Protein 6L27 (pdb70)

Nearest PDB structures (foldseek):
  6l26-assembly1_A  TM=1.002E+00  e=1.159E-47  Aequorea victoria
  5aqb-assembly1_B  TM=9.980E-01  e=7.383E-47  Aequorea victoria
  2hqz-assembly1_A  TM=9.999E-01  e=1.344E-46  Aequorea victoria
  3cd1-assembly1_A  TM=1.001E+00  e=2.447E-46  Aequorea victoria
  5mad-assembly3_F  TM=9.992E-01  e=2.729E-46  Aequorea victoria

Structure (mmCIF, N/CA/C/O backbone):
data_6L27
#
_entry.id   6L27
#
_cell.length_a   50.875
_cell.length_b   62.561
_cell.length_c   68.760
_cell.angle_alpha   90.000
_cell.angle_beta   90.000
_cell.angle_gamma   90.000
#
_symmetry.space_group_name_H-M   'P 21 21 21'
#
loop_
_entity.id
_entity.type
_entity.pdbx_description
1 polymer 'Green fluorescent protein'
2 water water
#
loop_
_atom_site.group_PDB
_atom_site.id
_atom_site.type_symbol
_atom_site.label_atom_id
_atom_site.label_alt_id
_atom_site.label_comp_id
_atom_site.label_asym_id
_atom_site.label_entity_id
_atom_site.label_seq_id
_atom_site.pdbx_PDB_ins_code
_atom_site.Cartn_x
_atom_site.Cartn_y
_atom_site.Cartn_z
_atom_site.occupancy
_atom_site.B_iso_or_equiv
_atom_site.auth_seq_id
_atom_site.auth_comp_id
_atom_site.auth_asym_id
_atom_site.auth_atom_id
_atom_site.pdbx_PDB_model_num
ATOM 1 N N A MET A 1 1 ? 22.476 12.008 16.685 0.49 14.53 3 MET A N 1
ATOM 2 C CA A MET A 1 1 ? 23.776 11.462 16.332 0.49 14.30 3 MET A CA 1
ATOM 3 C C A MET A 1 1 ? 23.681 10.826 14.951 0.49 14.00 3 MET A C 1
ATOM 4 O O A MET A 1 1 ? 23.912 9.629 14.784 0.49 14.21 3 MET A O 1
ATOM 17 N N . GLY A 1 2 ? 23.358 11.657 13.962 1.00 13.36 4 GLY A N 1
ATOM 18 C CA . GLY A 1 2 ? 23.080 11.189 12.628 1.00 12.29 4 GLY A CA 1
ATOM 19 C C . GLY A 1 2 ? 24.199 11.161 11.612 1.00 10.98 4 GLY A C 1
ATOM 20 O O . GLY A 1 2 ? 23.894 11.131 10.435 1.00 11.05 4 GLY A O 1
ATOM 24 N N . GLU A 1 3 ? 25.466 11.144 12.006 1.00 10.59 5 GLU A N 1
ATOM 25 C CA . GLU A 1 3 ? 26.507 11.176 10.969 1.00 11.39 5 GLU A CA 1
ATOM 26 C C . GLU A 1 3 ? 26.436 9.984 9.995 1.00 10.15 5 GLU A C 1
ATOM 27 O O . GLU A 1 3 ? 26.810 10.120 8.820 1.00 9.91 5 GLU A O 1
ATOM 39 N N . GLU A 1 4 ? 25.944 8.838 10.454 1.00 10.03 6 GLU A N 1
ATOM 40 C CA . GLU A 1 4 ? 25.797 7.679 9.584 1.00 10.68 6 GLU A CA 1
ATOM 41 C C . GLU A 1 4 ? 24.848 7.919 8.398 1.00 9.21 6 GLU A C 1
ATOM 42 O O . GLU A 1 4 ? 24.931 7.230 7.381 1.00 9.95 6 GLU A O 1
ATOM 54 N N . LEU A 1 5 ? 23.963 8.908 8.524 1.00 7.95 7 LEU A N 1
ATOM 55 C CA . LEU A 1 5 ? 23.023 9.256 7.459 1.00 7.68 7 LEU A CA 1
ATOM 56 C C . LEU A 1 5 ? 23.692 9.928 6.259 1.00 7.20 7 LEU A C 1
ATOM 57 O O . LEU A 1 5 ? 23.048 10.144 5.231 1.00 7.95 7 LEU A O 1
ATOM 73 N N . PHE A 1 6 ? 24.979 10.254 6.400 1.00 6.64 8 PHE A N 1
ATOM 74 C CA . PHE A 1 6 ? 25.694 11.044 5.399 1.00 6.40 8 PHE A CA 1
ATOM 75 C C . PHE A 1 6 ? 26.830 10.295 4.707 1.00 6.98 8 PHE A C 1
ATOM 76 O O . PHE A 1 6 ? 27.585 10.906 3.959 1.00 7.29 8 PHE A O 1
ATOM 93 N N . THR A 1 7 ? 26.951 8.987 4.931 1.00 7.30 9 THR A N 1
ATOM 94 C CA . THR A 1 7 ? 28.070 8.236 4.377 1.00 8.15 9 THR A CA 1
ATOM 95 C C . THR A 1 7 ? 27.993 8.048 2.865 1.00 7.65 9 THR A C 1
ATOM 96 O O . THR A 1 7 ? 29.021 7.755 2.244 1.00 8.33 9 THR A O 1
ATOM 107 N N . GLY A 1 8 ? 26.807 8.209 2.284 1.00 7.40 10 GLY A N 1
ATOM 108 C CA . GLY A 1 8 ? 26.629 8.112 0.849 1.00 7.45 10 GLY A CA 1
ATOM 109 C C . GLY A 1 8 ? 26.259 9.449 0.224 1.00 6.59 10 GLY A C 1
ATOM 110 O O . GLY A 1 8 ? 26.373 10.503 0.848 1.00 7.10 10 GLY A O 1
ATOM 114 N N . VAL A 1 9 ? 25.817 9.377 -1.027 1.00 6.50 11 VAL A N 1
ATOM 115 C CA . VAL A 1 9 ? 25.337 10.540 -1.751 1.00 6.19 11 VAL A CA 1
ATOM 116 C C . VAL A 1 9 ? 23.888 10.778 -1.335 1.00 6.04 11 VAL A C 1
ATOM 117 O O . VAL A 1 9 ? 23.057 9.866 -1.402 1.00 7.06 11 VAL A O 1
ATOM 130 N N . VAL A 1 10 ? 23.589 11.994 -0.900 1.00 5.30 12 VAL A N 1
ATOM 131 C CA . VAL A 1 10 ? 22.291 12.331 -0.332 1.00 4.99 12 VAL A CA 1
ATOM 132 C C . VAL A 1 10 ? 21.623 13.384 -1.221 1.00 4.82 12 VAL A C 1
ATOM 133 O O . VAL A 1 10 ? 22.218 14.440 -1.471 1.00 5.05 12 VAL A O 1
ATOM 146 N N . PRO A 1 11 ? 20.384 13.142 -1.668 1.00 4.90 13 PRO A N 1
ATOM 147 C CA . PRO A 1 11 ? 19.671 14.183 -2.412 1.00 4.95 13 PRO A CA 1
ATOM 148 C C . PRO A 1 11 ? 19.363 15.371 -1.505 1.00 4.63 13 PRO A C 1
ATOM 149 O O . PRO A 1 11 ? 19.030 15.189 -0.331 1.00 5.26 13 PRO A O 1
ATOM 160 N N . ILE A 1 12 ? 19.441 16.565 -2.082 1.00 4.45 14 ILE A N 1
ATOM 161 C CA . ILE A 1 12 ? 19.186 17.806 -1.368 1.00 4.32 14 ILE A CA 1
ATOM 162 C C . ILE A 1 12 ? 18.067 18.572 -2.068 1.00 4.17 14 ILE A C 1
ATOM 163 O O . ILE A 1 12 ? 18.044 18.660 -3.303 1.00 4.63 14 ILE A O 1
ATOM 179 N N . LEU A 1 13 ? 17.183 19.150 -1.259 1.00 4.12 15 LEU A N 1
ATOM 180 C CA . LEU A 1 13 ? 16.126 20.029 -1.743 1.00 4.03 15 LEU A CA 1
ATOM 181 C C . LEU A 1 13 ? 16.162 21.305 -0.911 1.00 3.91 15 LEU A C 1
ATOM 182 O O . LEU A 1 13 ? 16.213 21.234 0.320 1.00 4.71 15 LEU A O 1
ATOM 198 N N . VAL A 1 14 ? 16.119 22.453 -1.583 1.00 3.96 16 VAL A N 1
ATOM 199 C CA . VAL A 1 14 ? 16.135 23.753 -0.930 1.00 3.98 16 VAL A CA 1
ATOM 200 C C . VAL A 1 14 ? 14.891 24.526 -1.362 1.00 3.97 16 VAL A C 1
ATOM 201 O O . VAL A 1 14 ? 14.529 24.522 -2.544 1.00 4.36 16 VAL A O 1
ATOM 214 N N . GLU A 1 15 ? 14.258 25.211 -0.409 1.00 4.12 17 GLU A N 1
ATOM 215 C CA . GLU A 1 15 ? 13.117 26.070 -0.729 1.00 4.35 17 GLU A CA 1
ATOM 216 C C . GLU A 1 15 ? 13.257 27.348 0.090 1.00 4.86 17 GLU A C 1
ATOM 217 O O . GLU A 1 15 ? 13.374 27.273 1.308 1.00 6.94 17 GLU A O 1
ATOM 229 N N . LEU A 1 16 ? 13.225 28.489 -0.588 1.00 4.48 18 LEU A N 1
ATOM 230 C CA . LEU A 1 16 ? 13.376 29.785 0.046 1.00 4.62 18 LEU A CA 1
ATOM 231 C C . LEU A 1 16 ? 12.243 30.713 -0.391 1.00 4.56 18 LEU A C 1
ATOM 232 O O . LEU A 1 16 ? 11.954 30.818 -1.591 1.00 5.04 18 LEU A O 1
ATOM 261 N N . ASP A 1 17 ? 11.652 31.397 0.592 1.00 4.65 19 ASP A N 1
ATOM 262 C CA . ASP A 1 17 ? 10.797 32.554 0.329 1.00 5.19 19 ASP A CA 1
ATOM 263 C C . ASP A 1 17 ? 11.520 33.777 0.879 1.00 4.97 19 ASP A C 1
ATOM 264 O O . ASP A 1 17 ? 12.002 33.756 2.013 1.00 5.78 19 ASP A O 1
ATOM 273 N N . GLY A 1 18 ? 11.573 34.825 0.064 1.00 5.07 20 GLY A N 1
ATOM 274 C CA . GLY A 1 18 ? 12.308 36.019 0.409 1.00 5.09 20 GLY A CA 1
ATOM 275 C C . GLY A 1 18 ? 11.516 37.295 0.182 1.00 4.81 20 GLY A C 1
ATOM 276 O O . GLY A 1 18 ? 10.619 37.373 -0.662 1.00 5.17 20 GLY A O 1
ATOM 280 N N . ASP A 1 19 ? 11.922 38.323 0.922 1.00 4.80 21 ASP A N 1
ATOM 281 C CA . ASP A 1 19 ? 11.371 39.668 0.764 1.00 4.75 21 ASP A CA 1
ATOM 282 C C . ASP A 1 19 ? 12.505 40.609 1.121 1.00 4.70 21 ASP A C 1
ATOM 283 O O . ASP A 1 19 ? 12.938 40.602 2.280 1.00 5.20 21 ASP A O 1
ATOM 292 N N . VAL A 1 20 ? 13.031 41.340 0.135 1.00 4.67 22 VAL A N 1
ATOM 293 C CA . VAL A 1 20 ? 14.100 42.309 0.372 1.00 4.66 22 VAL A CA 1
ATOM 294 C C . VAL A 1 20 ? 13.553 43.684 -0.012 1.00 4.82 22 VAL A C 1
ATOM 295 O O . VAL A 1 20 ? 13.223 43.923 -1.178 1.00 5.13 22 VAL A O 1
ATOM 308 N N . ASN A 1 21 ? 13.406 44.556 0.981 1.00 5.19 23 ASN A N 1
ATOM 309 C CA . ASN A 1 21 ? 12.853 45.892 0.764 1.00 5.43 23 ASN A CA 1
ATOM 310 C C . ASN A 1 21 ? 11.499 45.828 0.021 1.00 5.49 23 ASN A C 1
ATOM 311 O O . ASN A 1 21 ? 11.190 46.694 -0.794 1.00 6.25 23 ASN A O 1
ATOM 322 N N . GLY A 1 22 ? 10.688 44.819 0.345 1.00 5.30 24 GLY A N 1
ATOM 323 C CA . GLY A 1 22 ? 9.375 44.668 -0.252 1.00 5.48 24 GLY A CA 1
ATOM 324 C C . GLY A 1 22 ? 9.354 43.929 -1.583 1.00 5.44 24 GLY A C 1
ATOM 325 O O . GLY A 1 22 ? 8.281 43.641 -2.105 1.00 6.37 24 GLY A O 1
ATOM 329 N N . HIS A 1 23 ? 10.532 43.607 -2.127 1.00 5.32 25 HIS A N 1
ATOM 330 C CA . HIS A 1 23 ? 10.622 42.827 -3.348 1.00 5.71 25 HIS A CA 1
ATOM 331 C C . HIS A 1 23 ? 10.570 41.347 -2.979 1.00 5.73 25 HIS A C 1
ATOM 332 O O . HIS A 1 23 ? 11.515 40.837 -2.346 1.00 6.06 25 HIS A O 1
ATOM 346 N N . LYS A 1 24 ? 9.480 40.682 -3.345 1.00 5.87 26 LYS A N 1
ATOM 347 C CA . LYS A 1 24 ? 9.255 39.299 -2.960 1.00 6.30 26 LYS A CA 1
ATOM 348 C C . LYS A 1 24 ? 9.731 38.349 -4.049 1.00 5.91 26 LYS A C 1
ATOM 349 O O . LYS A 1 24 ? 9.603 38.619 -5.240 1.00 6.75 26 LYS A O 1
ATOM 368 N N . PHE A 1 25 ? 10.289 37.223 -3.620 1.00 5.26 27 PHE A N 1
ATOM 369 C CA . PHE A 1 25 ? 10.840 36.252 -4.538 1.00 5.10 27 PHE A CA 1
ATOM 370 C C . PHE A 1 25 ? 10.896 34.901 -3.853 1.00 4.78 27 PHE A C 1
ATOM 371 O O . PHE A 1 25 ? 10.810 34.814 -2.624 1.00 5.52 27 PHE A O 1
ATOM 388 N N . SER A 1 26 ? 11.059 33.852 -4.655 1.00 4.93 28 SER A N 1
ATOM 389 C CA . SER A 1 26 ? 11.258 32.518 -4.126 1.00 4.89 28 SER A CA 1
ATOM 390 C C . SER A 1 26 ? 12.329 31.821 -4.946 1.00 4.63 28 SER A C 1
ATOM 391 O O . SER A 1 26 ? 12.539 32.130 -6.122 1.00 5.24 28 SER A O 1
ATOM 403 N N . VAL A 1 27 ? 13.001 30.877 -4.290 1.00 4.58 29 VAL A N 1
ATOM 404 C CA . VAL A 1 27 ? 14.043 30.089 -4.931 1.00 4.56 29 VAL A CA 1
ATOM 405 C C . VAL A 1 27 ? 13.820 28.634 -4.564 1.00 4.65 29 VAL A C 1
ATOM 406 O O . VAL A 1 27 ? 13.573 28.304 -3.401 1.00 6.01 29 VAL A O 1
ATOM 419 N N . SER A 1 28 ? 13.892 27.757 -5.560 1.00 4.40 30 SER A N 1
ATOM 420 C CA . SER A 1 28 ? 13.960 26.324 -5.320 1.00 4.46 30 SER A CA 1
ATOM 421 C C . SER A 1 28 ? 15.370 25.859 -5.671 1.00 4.53 30 SER A C 1
ATOM 422 O O . SER A 1 28 ? 16.065 26.482 -6.476 1.00 5.57 30 SER A O 1
ATOM 430 N N . GLY A 1 29 ? 15.820 24.790 -5.022 1.00 4.44 31 GLY A N 1
ATOM 431 C CA . GLY A 1 29 ? 17.103 24.227 -5.385 1.00 4.38 31 GLY A CA 1
ATOM 432 C C . GLY A 1 29 ? 17.104 22.721 -5.233 1.00 4.06 31 GLY A C 1
ATOM 433 O O . GLY A 1 29 ? 16.404 22.161 -4.387 1.00 4.37 31 GLY A O 1
ATOM 437 N N . GLU A 1 30 ? 17.935 22.074 -6.047 1.00 4.14 32 GLU A N 1
ATOM 438 C CA . GLU A 1 30 ? 18.102 20.636 -5.987 1.00 4.20 32 GLU A CA 1
ATOM 439 C C . GLU A 1 30 ? 19.546 20.281 -6.249 1.00 4.39 32 GLU A C 1
ATOM 440 O O . GLU A 1 30 ? 20.245 20.947 -7.033 1.00 5.02 32 GLU A O 1
ATOM 452 N N . GLY A 1 31 ? 19.977 19.170 -5.670 1.00 4.65 33 GLY A N 1
ATOM 453 C CA . GLY A 1 31 ? 21.257 18.602 -6.038 1.00 5.06 33 GLY A CA 1
ATOM 454 C C . GLY A 1 31 ? 21.592 17.481 -5.091 1.00 4.77 33 GLY A C 1
ATOM 455 O O . GLY A 1 31 ? 20.698 16.732 -4.666 1.00 4.97 33 GLY A O 1
ATOM 459 N N A GLU A 1 32 ? 22.859 17.336 -4.751 0.56 4.75 34 GLU A N 1
ATOM 460 N N B GLU A 1 32 ? 22.896 17.319 -4.836 0.44 5.03 34 GLU A N 1
ATOM 461 C CA A GLU A 1 32 ? 23.217 16.242 -3.885 0.56 5.02 34 GLU A CA 1
ATOM 462 C CA B GLU A 1 32 ? 23.454 16.153 -4.135 0.44 5.51 34 GLU A CA 1
ATOM 463 C C A GLU A 1 32 ? 24.509 16.565 -3.179 0.56 4.66 34 GLU A C 1
ATOM 464 C C B GLU A 1 32 ? 24.541 16.609 -3.170 0.44 4.98 34 GLU A C 1
ATOM 465 O O A GLU A 1 32 ? 25.371 17.324 -3.663 0.56 4.86 34 GLU A O 1
ATOM 466 O O B GLU A 1 32 ? 25.300 17.549 -3.468 0.44 5.25 34 GLU A O 1
ATOM 489 N N . GLY A 1 33 ? 24.624 15.934 -2.022 1.00 4.64 35 GLY A N 1
ATOM 490 C CA . GLY A 1 33 ? 25.739 16.135 -1.127 1.00 5.00 35 GLY A CA 1
ATOM 491 C C . GLY A 1 33 ? 26.444 14.817 -0.844 1.00 5.03 35 GLY A C 1
ATOM 492 O O . GLY A 1 33 ? 25.810 13.772 -0.683 1.00 5.87 35 GLY A O 1
ATOM 496 N N . ASP A 1 34 ? 27.768 14.882 -0.774 1.00 5.02 36 ASP A N 1
ATOM 497 C CA . ASP A 1 34 ? 28.590 13.704 -0.517 1.00 5.30 36 ASP A CA 1
ATOM 498 C C . ASP A 1 34 ? 29.590 14.138 0.566 1.00 4.91 36 ASP A C 1
ATOM 499 O O . ASP A 1 34 ? 30.720 14.547 0.275 1.00 5.05 36 ASP A O 1
ATOM 508 N N . ALA A 1 35 ? 29.119 14.100 1.810 1.00 4.85 37 ALA A N 1
ATOM 509 C CA . ALA A 1 35 ? 29.862 14.664 2.937 1.00 4.87 37 ALA A CA 1
ATOM 510 C C . ALA A 1 35 ? 31.211 13.991 3.156 1.00 4.69 37 ALA A C 1
ATOM 511 O O . ALA A 1 35 ? 32.133 14.629 3.664 1.00 5.27 37 ALA A O 1
ATOM 518 N N . THR A 1 36 ? 31.324 12.714 2.776 1.00 4.67 38 THR A N 1
ATOM 519 C CA . THR A 1 36 ? 32.599 12.023 2.893 1.00 4.98 38 THR A CA 1
ATOM 520 C C . THR A 1 36 ? 33.707 12.836 2.205 1.00 4.81 38 THR A C 1
ATOM 521 O O . THR A 1 36 ? 34.858 12.828 2.654 1.00 5.35 38 THR A O 1
ATOM 532 N N . TYR A 1 37 ? 33.351 13.502 1.104 1.00 4.87 39 TYR A N 1
ATOM 533 C CA . TYR A 1 37 ? 34.273 14.277 0.286 1.00 5.21 39 TYR A CA 1
ATOM 534 C C . TYR A 1 37 ? 34.053 15.790 0.424 1.00 5.41 39 TYR A C 1
ATOM 535 O O . TYR A 1 37 ? 34.616 16.570 -0.340 1.00 6.75 39 TYR A O 1
ATOM 553 N N . GLY A 1 38 ? 33.199 16.186 1.373 1.00 4.99 40 GLY A N 1
ATOM 554 C CA . GLY A 1 38 ? 32.902 17.595 1.596 1.00 5.20 40 GLY A CA 1
ATOM 555 C C . GLY A 1 38 ? 32.219 18.278 0.421 1.00 5.00 40 GLY A C 1
ATOM 556 O O . GLY A 1 38 ? 32.309 19.505 0.309 1.00 5.32 40 GLY A O 1
ATOM 560 N N . LYS A 1 39 ? 31.514 17.517 -0.414 1.00 5.08 41 LYS A N 1
ATOM 561 C CA . LYS A 1 39 ? 31.127 17.996 -1.731 1.00 4.95 41 LYS A CA 1
ATOM 562 C C . LYS A 1 39 ? 29.628 18.253 -1.844 1.00 4.91 41 LYS A C 1
ATOM 563 O O . LYS A 1 39 ? 28.801 17.441 -1.424 1.00 6.02 41 LYS A O 1
ATOM 582 N N A LEU A 1 40 ? 29.330 19.420 -2.434 0.63 4.09 42 LEU A N 1
ATOM 583 N N B LEU A 1 40 ? 29.250 19.365 -2.438 0.37 5.18 42 LEU A N 1
ATOM 584 C CA A LEU A 1 40 ? 27.970 19.863 -2.770 0.63 3.84 42 LEU A CA 1
ATOM 585 C CA B LEU A 1 40 ? 27.860 19.471 -2.823 0.37 5.61 42 LEU A CA 1
ATOM 586 C C A LEU A 1 40 ? 27.889 20.250 -4.238 0.63 4.05 42 LEU A C 1
ATOM 587 C C B LEU A 1 40 ? 27.753 20.154 -4.169 0.37 5.46 42 LEU A C 1
ATOM 588 O O A LEU A 1 40 ? 28.730 21.003 -4.747 0.63 4.55 42 LEU A O 1
ATOM 589 O O B LEU A 1 40 ? 28.573 21.005 -4.544 0.37 5.62 42 LEU A O 1
ATOM 620 N N A THR A 1 41 ? 26.810 19.800 -4.883 0.63 4.42 43 THR A N 1
ATOM 621 N N B THR A 1 41 ? 26.735 19.722 -4.903 0.37 5.25 43 THR A N 1
ATOM 622 C CA A THR A 1 41 ? 26.452 20.197 -6.242 0.63 5.47 43 THR A CA 1
ATOM 623 C CA B THR A 1 41 ? 26.382 20.291 -6.183 0.37 5.46 43 THR A CA 1
ATOM 624 C C A THR A 1 41 ? 24.978 20.588 -6.213 0.63 5.23 43 THR A C 1
ATOM 625 C C B THR A 1 41 ? 24.917 20.704 -6.023 0.37 5.11 43 THR A C 1
ATOM 626 O O A THR A 1 41 ? 24.133 19.754 -5.896 0.63 5.21 43 THR A O 1
ATOM 627 O O B THR A 1 41 ? 24.102 19.900 -5.567 0.37 5.08 43 THR A O 1
ATOM 648 N N A LEU A 1 42 ? 24.682 21.853 -6.529 0.63 5.09 44 LEU A N 1
ATOM 649 N N B LEU A 1 42 ? 24.607 21.971 -6.317 0.37 4.81 44 LEU A N 1
ATOM 650 C CA A LEU A 1 42 ? 23.346 22.401 -6.339 0.63 5.06 44 LEU A CA 1
ATOM 651 C CA B LEU A 1 42 ? 23.240 22.480 -6.223 0.37 4.65 44 LEU A CA 1
ATOM 652 C C A LEU A 1 42 ? 22.990 23.292 -7.520 0.63 4.78 44 LEU A C 1
ATOM 653 C C B LEU A 1 42 ? 22.924 23.423 -7.365 0.37 4.49 44 LEU A C 1
ATOM 654 O O A LEU A 1 42 ? 23.852 23.958 -8.089 0.63 5.26 44 LEU A O 1
ATOM 655 O O B LEU A 1 42 ? 23.726 24.300 -7.695 0.37 4.39 44 LEU A O 1
ATOM 686 N N . LYS A 1 43 ? 21.710 23.292 -7.894 1.00 4.32 45 LYS A N 1
ATOM 687 C CA . LYS A 1 43 ? 21.193 24.211 -8.898 1.00 4.29 45 LYS A CA 1
ATOM 688 C C . LYS A 1 43 ? 19.946 24.872 -8.319 1.00 4.23 45 LYS A C 1
ATOM 689 O O . LYS A 1 43 ? 19.017 24.183 -7.878 1.00 4.70 45 LYS A O 1
ATOM 708 N N . PHE A 1 44 ? 19.947 26.204 -8.339 1.00 4.38 46 PHE A N 1
ATOM 709 C CA . PHE A 1 44 ? 18.883 27.019 -7.795 1.00 4.59 46 PHE A CA 1
ATOM 710 C C . PHE A 1 44 ? 18.156 27.752 -8.910 1.00 4.84 46 PHE A C 1
ATOM 711 O O . PHE A 1 44 ? 18.789 28.196 -9.872 1.00 5.30 46 PHE A O 1
ATOM 728 N N . ILE A 1 45 ? 16.839 27.909 -8.746 1.00 4.92 47 ILE A N 1
ATOM 729 C CA . ILE A 1 45 ? 15.981 28.538 -9.736 1.00 5.13 47 ILE A CA 1
ATOM 730 C C . ILE A 1 45 ? 15.129 29.591 -9.032 1.00 4.77 47 ILE A C 1
ATOM 731 O O . ILE A 1 45 ? 14.553 29.321 -7.979 1.00 5.26 47 ILE A O 1
ATOM 759 N N . SER A 1 46 ? 15.035 30.791 -9.612 1.00 5.02 48 SER A N 1
ATOM 760 C CA . SER A 1 46 ? 14.130 31.828 -9.113 1.00 5.45 48 SER A CA 1
ATOM 761 C C . SER A 1 46 ? 12.737 31.592 -9.696 1.00 6.08 48 SER A C 1
ATOM 762 O O . SER A 1 46 ? 12.598 31.490 -10.910 1.00 7.31 48 SER A O 1
ATOM 770 N N . THR A 1 47 ? 11.720 31.501 -8.843 1.00 6.51 49 THR A N 1
ATOM 771 C CA . THR A 1 47 ? 10.437 30.950 -9.259 1.00 7.40 49 THR A CA 1
ATOM 772 C C . THR A 1 47 ? 9.220 31.902 -9.226 1.00 8.07 49 THR A C 1
ATOM 773 O O . THR A 1 47 ? 8.180 31.538 -9.765 1.00 8.92 49 THR A O 1
ATOM 784 N N . THR A 1 48 ? 9.315 33.081 -8.605 1.00 8.19 50 THR A N 1
ATOM 785 C CA . THR A 1 48 ? 8.175 34.004 -8.538 1.00 8.58 50 THR A CA 1
ATOM 786 C C . THR A 1 48 ? 8.548 35.389 -9.075 1.00 9.33 50 THR A C 1
ATOM 787 O O . THR A 1 48 ? 8.667 35.547 -10.284 1.00 11.32 50 THR A O 1
ATOM 798 N N . GLY A 1 49 ? 8.689 36.385 -8.211 1.00 9.20 51 GLY A N 1
ATOM 799 C CA . GLY A 1 49 ? 9.039 37.724 -8.649 1.00 9.26 51 GLY A CA 1
ATOM 800 C C . GLY A 1 49 ? 10.466 37.809 -9.156 1.00 8.77 51 GLY A C 1
ATOM 801 O O . GLY A 1 49 ? 11.303 36.978 -8.838 1.00 9.09 51 GLY A O 1
ATOM 805 N N . LYS A 1 50 ? 10.743 38.867 -9.906 1.00 8.45 52 LYS A N 1
ATOM 806 C CA . LYS A 1 50 ? 12.081 39.129 -10.396 1.00 8.72 52 LYS A CA 1
ATOM 807 C C . LYS A 1 50 ? 13.055 39.171 -9.230 1.00 7.41 52 LYS A C 1
ATOM 808 O O . LYS A 1 50 ? 12.869 39.918 -8.280 1.00 7.24 52 LYS A O 1
ATOM 827 N N . LEU A 1 51 ? 14.123 38.393 -9.316 1.00 7.11 53 LEU A N 1
ATOM 828 C CA . LEU A 1 51 ? 15.060 38.294 -8.210 1.00 6.79 53 LEU A CA 1
ATOM 829 C C . LEU A 1 51 ? 15.652 39.685 -7.923 1.00 6.41 53 LEU A C 1
ATOM 830 O O . LEU A 1 51 ? 16.268 40.287 -8.811 1.00 7.03 53 LEU A O 1
ATOM 846 N N . PRO A 1 52 ? 15.499 40.201 -6.703 1.00 6.45 54 PRO A N 1
ATOM 847 C CA . PRO A 1 52 ? 15.853 41.610 -6.486 1.00 6.61 54 PRO A CA 1
ATOM 848 C C . PRO A 1 52 ? 17.270 41.812 -5.999 1.00 6.64 54 PRO A C 1
ATOM 849 O O . PRO A 1 52 ? 17.671 42.960 -5.812 1.00 7.43 54 PRO A O 1
ATOM 860 N N . VAL A 1 53 ? 17.986 40.710 -5.780 1.00 6.30 55 VAL A N 1
ATOM 861 C CA . VAL A 1 53 ? 19.324 40.769 -5.236 1.00 6.07 55 VAL A CA 1
ATOM 862 C C . VAL A 1 53 ? 20.223 39.863 -6.073 1.00 5.85 55 VAL A C 1
ATOM 863 O O . VAL A 1 53 ? 19.755 38.945 -6.727 1.00 6.80 55 VAL A O 1
ATOM 876 N N . PRO A 1 54 ? 21.538 40.092 -6.024 1.00 5.57 56 PRO A N 1
ATOM 877 C CA . PRO A 1 54 ? 22.440 39.252 -6.813 1.00 5.29 56 PRO A CA 1
ATOM 878 C C . PRO A 1 54 ? 22.477 37.832 -6.264 1.00 4.72 56 PRO A C 1
ATOM 879 O O . PRO A 1 54 ? 22.521 37.612 -5.042 1.00 4.86 56 PRO A O 1
ATOM 890 N N . TRP A 1 55 ? 22.539 36.864 -7.165 1.00 4.73 57 TRP A N 1
ATOM 891 C CA . TRP A 1 55 ? 22.678 35.469 -6.773 1.00 4.53 57 TRP A CA 1
ATOM 892 C C . TRP A 1 55 ? 23.795 35.236 -5.761 1.00 4.20 57 TRP A C 1
ATOM 893 O O . TRP A 1 55 ? 23.604 34.478 -4.811 1.00 4.41 57 TRP A O 1
ATOM 914 N N . PRO A 1 56 ? 24.987 35.852 -5.937 1.00 4.31 58 PRO A N 1
ATOM 915 C CA . PRO A 1 56 ? 26.043 35.539 -4.964 1.00 4.57 58 PRO A CA 1
ATOM 916 C C . PRO A 1 56 ? 25.656 35.875 -3.530 1.00 4.53 58 PRO A C 1
ATOM 917 O O . PRO A 1 56 ? 26.174 35.240 -2.613 1.00 5.14 58 PRO A O 1
ATOM 928 N N . THR A 1 57 ? 24.778 36.865 -3.328 1.00 4.41 59 THR A N 1
ATOM 929 C CA . THR A 1 57 ? 24.394 37.222 -1.965 1.00 4.45 59 THR A CA 1
ATOM 930 C C . THR A 1 57 ? 23.495 36.184 -1.294 1.00 4.14 59 THR A C 1
ATOM 931 O O . THR A 1 57 ? 23.264 36.317 -0.087 1.00 4.74 59 THR A O 1
ATOM 942 N N . LEU A 1 58 ? 23.007 35.196 -2.056 1.00 4.03 60 LEU A N 1
ATOM 943 C CA . LEU A 1 58 ? 22.135 34.161 -1.524 1.00 3.99 60 LEU A CA 1
ATOM 944 C C . LEU A 1 58 ? 22.855 32.837 -1.273 1.00 3.90 60 LEU A C 1
ATOM 945 O O . LEU A 1 58 ? 22.263 31.923 -0.702 1.00 4.15 60 LEU A O 1
ATOM 961 N N . VAL A 1 59 ? 24.117 32.723 -1.708 1.00 3.97 61 VAL A N 1
ATOM 962 C CA . VAL A 1 59 ? 24.835 31.453 -1.593 1.00 3.89 61 VAL A CA 1
ATOM 963 C C . VAL A 1 59 ? 24.856 30.945 -0.155 1.00 3.87 61 VAL A C 1
ATOM 964 O O . VAL A 1 59 ? 24.558 29.778 0.087 1.00 4.07 61 VAL A O 1
ATOM 977 N N . THR A 1 60 ? 25.239 31.790 0.809 1.00 3.88 62 THR A N 1
ATOM 978 C CA . THR A 1 60 ? 25.376 31.272 2.161 1.00 3.92 62 THR A CA 1
ATOM 979 C C . THR A 1 60 ? 24.030 30.843 2.751 1.00 3.81 62 THR A C 1
ATOM 980 O O . THR A 1 60 ? 23.968 29.926 3.564 1.00 4.16 62 THR A O 1
ATOM 991 N N . THR A 1 61 ? 22.950 31.535 2.367 1.00 3.78 63 THR A N 1
ATOM 992 C CA . THR A 1 61 ? 21.632 31.214 2.888 1.00 3.76 63 THR A CA 1
ATOM 993 C C . THR A 1 61 ? 21.121 29.886 2.314 1.00 3.81 63 THR A C 1
ATOM 994 O O . THR A 1 61 ? 20.609 29.025 3.045 1.00 4.17 63 THR A O 1
ATOM 1005 N N . LEU A 1 62 ? 21.239 29.757 0.992 1.00 3.68 64 LEU A N 1
ATOM 1006 C CA . LEU A 1 62 ? 20.769 28.572 0.280 1.00 3.79 64 LEU A CA 1
ATOM 1007 C C . LEU A 1 62 ? 21.620 27.341 0.594 1.00 3.87 64 LEU A C 1
ATOM 1008 O O . LEU A 1 62 ? 21.114 26.224 0.716 1.00 4.36 64 LEU A O 1
ATOM 1058 N N . VAL A 1 64 ? 23.603 24.179 4.036 1.00 3.81 68 VAL A N 1
ATOM 1059 C CA . VAL A 1 64 ? 23.514 22.762 4.387 1.00 3.78 68 VAL A CA 1
ATOM 1060 C C . VAL A 1 64 ? 24.904 22.264 4.831 1.00 3.75 68 VAL A C 1
ATOM 1061 O O . VAL A 1 64 ? 25.491 21.345 4.261 1.00 4.10 68 VAL A O 1
ATOM 1073 N N . GLN A 1 65 ? 25.383 22.883 5.914 1.00 3.98 69 GLN A N 1
ATOM 1074 C CA . GLN A 1 65 ? 26.730 22.661 6.417 1.00 3.96 69 GLN A CA 1
ATOM 1075 C C . GLN A 1 65 ? 26.908 21.278 7.048 1.00 4.01 69 GLN A C 1
ATOM 1076 O O . GLN A 1 65 ? 28.043 20.890 7.361 1.00 4.33 69 GLN A O 1
ATOM 1090 N N . CYS A 1 66 ? 25.817 20.514 7.179 1.00 4.06 70 CYS A N 1
ATOM 1091 C CA . CYS A 1 66 ? 25.893 19.087 7.442 1.00 4.31 70 CYS A CA 1
ATOM 1092 C C . CYS A 1 66 ? 26.651 18.295 6.370 1.00 4.22 70 CYS A C 1
ATOM 1093 O O . CYS A 1 66 ? 27.026 17.160 6.640 1.00 4.79 70 CYS A O 1
ATOM 1101 N N . PHE A 1 67 ? 26.893 18.881 5.185 1.00 4.04 71 PHE A N 1
ATOM 1102 C CA . PHE A 1 67 ? 27.668 18.195 4.157 1.00 4.18 71 PHE A CA 1
ATOM 1103 C C . PHE A 1 67 ? 29.161 18.494 4.207 1.00 4.44 71 PHE A C 1
ATOM 1104 O O . PHE A 1 67 ? 29.897 18.060 3.327 1.00 5.03 71 PHE A O 1
ATOM 1121 N N . SER A 1 68 ? 29.618 19.189 5.244 1.00 4.47 72 SER A N 1
ATOM 1122 C CA . SER A 1 68 ? 31.039 19.434 5.407 1.00 4.63 72 SER A CA 1
ATOM 1123 C C . SER A 1 68 ? 31.770 18.120 5.679 1.00 4.56 72 SER A C 1
ATOM 1124 O O . SER A 1 68 ? 31.244 17.218 6.332 1.00 5.38 72 SER A O 1
ATOM 1132 N N . ARG A 1 69 ? 33.019 18.055 5.212 1.00 4.53 73 ARG A N 1
ATOM 1133 C CA . ARG A 1 69 ? 33.866 16.920 5.564 1.00 4.69 73 ARG A CA 1
ATOM 1134 C C . ARG A 1 69 ? 34.559 17.217 6.887 1.00 4.79 73 ARG A C 1
ATOM 1135 O O . ARG A 1 69 ? 35.400 18.118 6.964 1.00 5.64 73 ARG A O 1
ATOM 1156 N N . TYR A 1 70 ? 34.228 16.441 7.915 1.00 5.05 74 TYR A N 1
ATOM 1157 C CA . TYR A 1 70 ? 34.970 16.504 9.171 1.00 5.59 74 TYR A CA 1
ATOM 1158 C C . TYR A 1 70 ? 36.060 15.421 9.131 1.00 5.99 74 TYR A C 1
ATOM 1159 O O . TYR A 1 70 ? 35.784 14.241 8.950 1.00 6.72 74 TYR A O 1
ATOM 1177 N N . PRO A 1 71 ? 37.324 15.811 9.304 1.00 5.79 75 PRO A N 1
ATOM 1178 C CA . PRO A 1 71 ? 38.369 14.803 9.538 1.00 5.96 75 PRO A CA 1
ATOM 1179 C C . PRO A 1 71 ? 37.973 13.875 10.671 1.00 5.87 75 PRO A C 1
ATOM 1180 O O . PRO A 1 71 ? 37.358 14.292 11.650 1.00 6.15 75 PRO A O 1
ATOM 1191 N N . ASP A 1 72 ? 38.407 12.612 10.568 1.00 5.89 76 ASP A N 1
ATOM 1192 C CA . ASP A 1 72 ? 38.157 11.640 11.610 1.00 6.44 76 ASP A CA 1
ATOM 1193 C C . ASP A 1 72 ? 38.454 12.198 13.008 1.00 7.02 76 ASP A C 1
ATOM 1194 O O . ASP A 1 72 ? 37.635 12.063 13.931 1.00 7.85 76 ASP A O 1
ATOM 1203 N N . HIS A 1 73 ? 39.612 12.819 13.184 1.00 7.38 77 HIS A N 1
ATOM 1204 C CA . HIS A 1 73 ? 39.965 13.266 14.515 1.00 8.29 77 HIS A CA 1
ATOM 1205 C C . HIS A 1 73 ? 39.115 14.429 15.014 1.00 7.75 77 HIS A C 1
ATOM 1206 O O . HIS A 1 73 ? 39.143 14.733 16.205 1.00 8.82 77 HIS A O 1
ATOM 1220 N N . MET A 1 74 ? 38.345 15.041 14.115 1.00 6.65 78 MET A N 1
ATOM 1221 C CA . MET A 1 74 ? 37.449 16.138 14.467 1.00 6.49 78 MET A CA 1
ATOM 1222 C C . MET A 1 74 ? 35.985 15.728 14.539 1.00 6.34 78 MET A C 1
ATOM 1223 O O . MET A 1 74 ? 35.125 16.593 14.719 1.00 6.26 78 MET A O 1
ATOM 1237 N N . LYS A 1 75 ? 35.671 14.445 14.399 1.00 7.00 79 LYS A N 1
ATOM 1238 C CA . LYS A 1 75 ? 34.275 14.114 14.250 1.00 7.69 79 LYS A CA 1
ATOM 1239 C C . LYS A 1 75 ? 33.436 14.430 15.514 1.00 6.81 79 LYS A C 1
ATOM 1240 O O . LYS A 1 75 ? 32.233 14.689 15.380 1.00 6.80 79 LYS A O 1
ATOM 1259 N N . ARG A 1 76 ? 34.040 14.498 16.709 1.00 6.49 80 ARG A N 1
ATOM 1260 C CA . ARG A 1 76 ? 33.265 14.858 17.901 1.00 6.61 80 ARG A CA 1
ATOM 1261 C C . ARG A 1 76 ? 32.816 16.319 17.874 1.00 6.17 80 ARG A C 1
ATOM 1262 O O . ARG A 1 76 ? 32.047 16.732 18.746 1.00 7.01 80 ARG A O 1
ATOM 1283 N N . HIS A 1 77 ? 33.285 17.089 16.890 1.00 5.47 81 HIS A N 1
ATOM 1284 C CA . HIS A 1 77 ? 32.949 18.497 16.797 1.00 5.38 81 HIS A CA 1
ATOM 1285 C C . HIS A 1 77 ? 31.874 18.791 15.744 1.00 5.35 81 HIS A C 1
ATOM 1286 O O . HIS A 1 77 ? 31.576 19.959 15.513 1.00 6.04 81 HIS A O 1
ATOM 1300 N N . ASP A 1 78 ? 31.303 17.759 15.111 1.00 5.15 82 ASP A N 1
ATOM 1301 C CA . ASP A 1 78 ? 30.351 17.967 14.017 1.00 4.93 82 ASP A CA 1
ATOM 1302 C C . ASP A 1 78 ? 28.915 18.059 14.558 1.00 4.85 82 ASP A C 1
ATOM 1303 O O . ASP A 1 78 ? 28.149 17.089 14.604 1.00 5.39 82 ASP A O 1
ATOM 1312 N N . PHE A 1 79 ? 28.561 19.271 14.972 1.00 4.92 83 PHE A N 1
ATOM 1313 C CA . PHE A 1 79 ? 27.216 19.528 15.475 1.00 4.84 83 PHE A CA 1
ATOM 1314 C C . PHE A 1 79 ? 26.163 19.202 14.415 1.00 4.77 83 PHE A C 1
ATOM 1315 O O . PHE A 1 79 ? 25.103 18.644 14.706 1.00 5.04 83 PHE A O 1
ATOM 1332 N N . PHE A 1 80 ? 26.447 19.611 13.180 1.00 4.67 84 PHE A N 1
ATOM 1333 C CA . PHE A 1 80 ? 25.428 19.623 12.140 1.00 4.57 84 PHE A CA 1
ATOM 1334 C C . PHE A 1 80 ? 24.846 18.234 11.899 1.00 4.78 84 PHE A C 1
ATOM 1335 O O . PHE A 1 80 ? 23.622 18.069 11.822 1.00 5.23 84 PHE A O 1
ATOM 1352 N N . LYS A 1 81 ? 25.718 17.234 11.722 1.00 4.82 85 LYS A N 1
ATOM 1353 C CA . LYS A 1 81 ? 25.203 15.893 11.473 1.00 5.03 85 LYS A CA 1
ATOM 1354 C C . LYS A 1 81 ? 24.586 15.296 12.736 1.00 5.30 85 LYS A C 1
ATOM 1355 O O . LYS A 1 81 ? 23.678 14.465 12.653 1.00 6.02 85 LYS A O 1
ATOM 1374 N N . SER A 1 82 ? 25.083 15.712 13.902 1.00 5.37 86 SER A N 1
ATOM 1375 C CA . SER A 1 82 ? 24.627 15.123 15.154 1.00 5.82 86 SER A CA 1
ATOM 1376 C C . SER A 1 82 ? 23.156 15.411 15.428 1.00 5.92 86 SER A C 1
ATOM 1377 O O . SER A 1 82 ? 22.491 14.645 16.124 1.00 6.74 86 SER A O 1
ATOM 1385 N N . ALA A 1 83 ? 22.661 16.530 14.898 1.00 5.58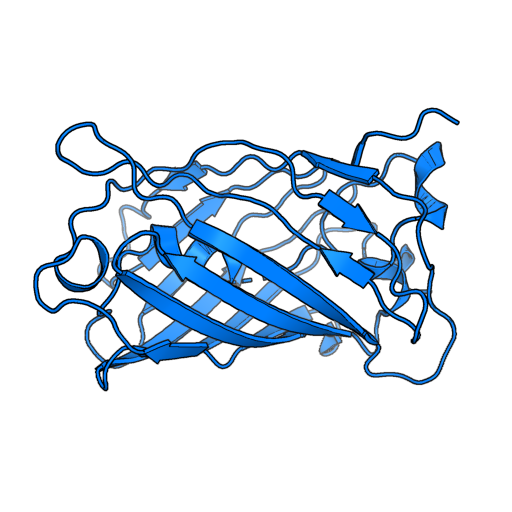 87 ALA A N 1
ATOM 1386 C CA . ALA A 1 83 ? 21.277 16.934 15.094 1.00 5.80 87 ALA A CA 1
ATOM 1387 C C . ALA A 1 83 ? 20.305 16.182 14.185 1.00 5.96 87 ALA A C 1
ATOM 1388 O O . ALA A 1 83 ? 19.089 16.329 14.342 1.00 6.39 87 ALA A O 1
ATOM 1395 N N . MET A 1 84 ? 20.823 15.413 13.220 1.00 6.09 88 MET A N 1
ATOM 1396 C CA . MET A 1 84 ? 20.003 14.693 12.261 1.00 6.37 88 MET A CA 1
ATOM 1397 C C . MET A 1 84 ? 19.568 13.345 12.838 1.00 7.22 88 MET A C 1
ATOM 1398 O O . MET A 1 84 ? 20.319 12.745 13.610 1.00 8.11 88 MET A O 1
ATOM 1412 N N . PRO A 1 85 ? 18.388 12.840 12.415 1.00 7.61 89 PRO A N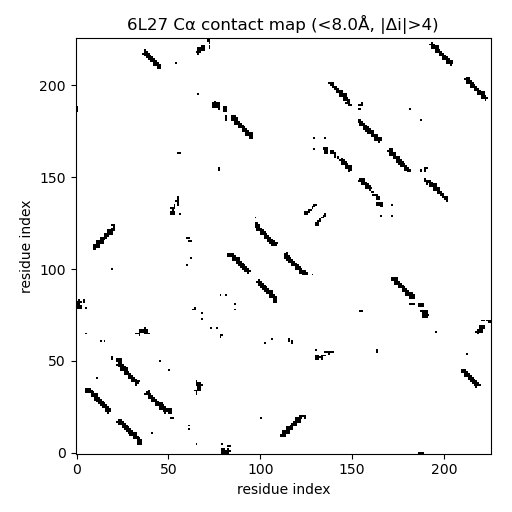 1
ATOM 1413 C CA . PRO A 1 85 ? 17.559 13.350 11.312 1.00 7.56 89 PRO A CA 1
ATOM 1414 C C . PRO A 1 85 ? 16.569 14.449 11.670 1.00 6.95 89 PRO A C 1
ATOM 1415 O O . PRO A 1 85 ? 16.027 15.053 10.745 1.00 7.18 89 PRO A O 1
ATOM 1426 N N . GLU A 1 86 ? 16.314 14.696 12.956 1.00 6.66 90 GLU A N 1
ATOM 1427 C CA . GLU A 1 86 ? 15.287 15.670 13.324 1.00 6.86 90 GLU A CA 1
ATOM 1428 C C . GLU A 1 86 ? 15.656 17.069 12.838 1.00 6.26 90 GLU A C 1
ATOM 1429 O O . GLU A 1 86 ? 14.775 17.856 12.482 1.00 7.02 90 GLU A O 1
ATOM 1441 N N . GLY A 1 87 ? 16.954 17.365 12.836 1.00 5.74 91 GLY A N 1
ATOM 1442 C CA . GLY A 1 87 ? 17.448 18.546 12.174 1.00 5.69 91 GLY A CA 1
ATOM 1443 C C . GLY A 1 87 ? 17.795 19.692 13.106 1.00 4.98 91 GLY A C 1
ATOM 1444 O O . GLY A 1 87 ? 17.830 19.548 14.337 1.00 5.41 91 GLY A O 1
ATOM 1448 N N . TYR A 1 88 ? 18.078 20.838 12.484 1.00 4.87 92 TYR A N 1
ATOM 1449 C CA . TYR A 1 88 ? 18.411 22.033 13.230 1.00 4.69 92 TYR A CA 1
ATOM 1450 C C . TYR A 1 88 ? 17.770 23.254 12.584 1.00 4.58 92 TYR A C 1
ATOM 1451 O O . TYR A 1 88 ? 17.480 23.281 11.382 1.00 4.87 92 TYR A O 1
ATOM 1469 N N . VAL A 1 89 ? 17.574 24.271 13.421 1.00 4.76 93 VAL A N 1
ATOM 1470 C CA . VAL A 1 89 ? 17.237 25.607 12.983 1.00 4.81 93 VAL A CA 1
ATOM 1471 C C . VAL A 1 89 ? 18.553 26.357 12.777 1.00 4.87 93 VAL A C 1
ATOM 1472 O O . VAL A 1 89 ? 19.419 26.338 13.643 1.00 6.78 93 VAL A O 1
ATOM 1485 N N . GLN A 1 90 ? 18.690 26.992 11.617 1.00 4.29 94 GLN A N 1
ATOM 1486 C CA . GLN A 1 90 ? 19.838 27.834 11.310 1.00 4.19 94 GLN A CA 1
ATOM 1487 C C . GLN A 1 90 ? 19.319 29.255 11.104 1.00 4.14 94 GLN A C 1
ATOM 1488 O O . GLN A 1 90 ? 18.491 29.485 10.212 1.00 4.49 94 GLN A O 1
ATOM 1502 N N . GLU A 1 91 ? 19.801 30.183 11.924 1.00 4.38 95 GLU A N 1
ATOM 1503 C CA . GLU A 1 91 ? 19.382 31.579 11.863 1.00 4.78 95 GLU A CA 1
ATOM 1504 C C . GLU A 1 91 ? 20.599 32.437 11.592 1.00 4.74 95 GLU A C 1
ATOM 1505 O O . GLU A 1 91 ? 21.683 32.169 12.132 1.00 5.66 95 GLU A O 1
ATOM 1517 N N . ARG A 1 92 ? 20.426 33.468 10.764 1.00 4.33 96 ARG A N 1
ATOM 1518 C CA . ARG A 1 92 ? 21.492 34.424 10.546 1.00 4.14 96 ARG A CA 1
ATOM 1519 C C . ARG A 1 92 ? 20.975 35.852 10.533 1.00 4.04 96 ARG A C 1
ATOM 1520 O O . ARG A 1 92 ? 19.827 36.120 10.155 1.00 4.43 96 ARG A O 1
ATOM 1541 N N . THR A 1 93 ? 21.893 36.759 10.872 1.00 4.26 97 THR A N 1
ATOM 1542 C CA . THR A 1 93 ? 21.830 38.136 10.399 1.00 4.37 97 THR A CA 1
ATOM 1543 C C . THR A 1 93 ? 23.086 38.362 9.558 1.00 4.37 97 THR A C 1
ATOM 1544 O O . THR A 1 93 ? 24.200 38.049 10.000 1.00 5.14 97 THR A O 1
ATOM 1555 N N . ILE A 1 94 ? 22.889 38.884 8.354 1.00 4.36 98 ILE A N 1
ATOM 1556 C CA . ILE A 1 94 ? 23.976 39.167 7.425 1.00 4.38 98 ILE A CA 1
ATOM 1557 C C . ILE A 1 94 ? 23.956 40.669 7.172 1.00 4.41 98 ILE A C 1
ATOM 1558 O O . ILE A 1 94 ? 23.005 41.207 6.611 1.00 4.79 98 ILE A O 1
ATOM 1574 N N . PHE A 1 95 ? 25.010 41.343 7.634 1.00 4.32 99 PHE A N 1
ATOM 1575 C CA . PHE A 1 95 ? 25.131 42.795 7.487 1.00 4.47 99 PHE A CA 1
ATOM 1576 C C . PHE A 1 95 ? 25.960 43.090 6.251 1.00 4.53 99 PHE A C 1
ATOM 1577 O O . PHE A 1 95 ? 27.165 42.786 6.219 1.00 5.02 99 PHE A O 1
ATOM 1594 N N . PHE A 1 96 ? 25.341 43.681 5.233 1.00 4.68 100 PHE A N 1
ATOM 1595 C CA . PHE A 1 96 ? 26.075 44.127 4.057 1.00 4.78 100 PHE A CA 1
ATOM 1596 C C . PHE A 1 96 ? 26.611 45.516 4.369 1.00 5.06 100 PHE A C 1
ATOM 1597 O O . PHE A 1 96 ? 25.847 46.451 4.623 1.00 5.91 100 PHE A O 1
ATOM 1614 N N . LYS A 1 97 ? 27.940 45.636 4.361 1.00 4.90 101 LYS A N 1
ATOM 1615 C CA . LYS A 1 97 ? 28.595 46.864 4.776 1.00 5.28 101 LYS A CA 1
ATOM 1616 C C . LYS A 1 97 ? 28.046 48.038 3.961 1.00 5.52 101 LYS A C 1
ATOM 1617 O O . LYS A 1 97 ? 27.968 47.981 2.722 1.00 5.93 101 LYS A O 1
ATOM 1636 N N . ASP A 1 98 ? 27.694 49.113 4.671 1.00 6.24 102 ASP A N 1
ATOM 1637 C CA . ASP A 1 98 ? 27.160 50.333 4.078 1.00 7.11 102 ASP A CA 1
ATOM 1638 C C . ASP A 1 98 ? 25.871 50.092 3.292 1.00 7.05 102 ASP A C 1
ATOM 1639 O O . ASP A 1 98 ? 25.512 50.867 2.409 1.00 8.18 102 ASP A O 1
ATOM 1648 N N . ASP A 1 99 ? 25.144 49.046 3.675 1.00 6.16 103 ASP A N 1
ATOM 1649 C CA . ASP A 1 99 ? 23.897 48.710 3.010 1.00 5.84 103 ASP A CA 1
ATOM 1650 C C . ASP A 1 99 ? 23.017 47.969 4.024 1.00 5.59 103 ASP A C 1
ATOM 1651 O O . ASP A 1 99 ? 23.203 48.109 5.238 1.00 6.46 103 ASP A O 1
ATOM 1660 N N . GLY A 1 100 ? 22.040 47.217 3.528 1.00 5.45 104 GLY A N 1
ATOM 1661 C CA . GLY A 1 100 ? 21.051 46.596 4.384 1.00 5.27 104 GLY A CA 1
ATOM 1662 C C . GLY A 1 100 ? 21.503 45.274 4.996 1.00 4.78 104 GLY A C 1
ATOM 1663 O O . GLY A 1 100 ? 22.679 44.893 4.924 1.00 5.07 104 GLY A O 1
ATOM 1667 N N . ASN A 1 101 ? 20.536 44.594 5.616 1.00 4.54 105 ASN A N 1
ATOM 1668 C CA . ASN A 1 101 ? 20.806 43.312 6.235 1.00 4.40 105 ASN A CA 1
ATOM 1669 C C . ASN A 1 101 ? 19.773 42.285 5.795 1.00 4.23 105 ASN A C 1
ATOM 1670 O O . ASN A 1 101 ? 18.606 42.609 5.551 1.00 4.72 105 ASN A O 1
ATOM 1688 N N . TYR A 1 102 ? 20.231 41.025 5.722 1.00 4.21 106 TYR A N 1
ATOM 1689 C CA . TYR A 1 102 ? 19.321 39.887 5.658 1.00 4.19 106 TYR A CA 1
ATOM 1690 C C . TYR A 1 102 ? 19.192 39.259 7.036 1.00 4.34 106 TYR A C 1
ATOM 1691 O O . TYR A 1 102 ? 20.196 39.068 7.732 1.00 5.33 106 TYR A O 1
ATOM 1709 N N . LYS A 1 103 ? 17.972 38.864 7.388 1.00 4.15 107 LYS A N 1
ATOM 1710 C CA . LYS A 1 103 ? 17.720 37.990 8.520 1.00 4.21 107 LYS A CA 1
ATOM 1711 C C . LYS A 1 103 ? 17.068 36.745 7.946 1.00 4.16 107 LYS A C 1
ATOM 1712 O O . LYS A 1 103 ? 16.088 36.820 7.201 1.00 4.91 107 LYS A O 1
ATOM 1731 N N . THR A 1 104 ? 17.637 35.593 8.293 1.00 4.08 108 THR A N 1
ATOM 1732 C CA . THR A 1 104 ? 17.174 34.339 7.740 1.00 4.04 108 THR A CA 1
ATOM 1733 C C . THR A 1 104 ? 16.884 33.355 8.864 1.00 4.14 108 THR A C 1
ATOM 1734 O O . THR A 1 104 ? 17.575 33.310 9.881 1.00 4.68 108 THR A O 1
ATOM 1745 N N . ARG A 1 105 ? 15.857 32.540 8.629 1.00 4.29 109 ARG A N 1
ATOM 1746 C CA . ARG A 1 105 ? 15.538 31.433 9.520 1.00 4.29 109 ARG A CA 1
ATOM 1747 C C . ARG A 1 105 ? 15.286 30.231 8.625 1.00 4.16 109 ARG A C 1
ATOM 1748 O O . ARG A 1 105 ? 14.469 30.295 7.701 1.00 5.25 109 ARG A O 1
ATOM 1769 N N . ALA A 1 106 ? 15.981 29.139 8.910 1.00 4.31 110 ALA A N 1
ATOM 1770 C CA . ALA A 1 106 ? 15.870 27.938 8.109 1.00 4.43 110 ALA A CA 1
ATOM 1771 C C . ALA A 1 106 ? 15.750 26.733 9.019 1.00 4.46 110 ALA A C 1
ATOM 1772 O O . ALA A 1 106 ? 16.286 26.719 10.128 1.00 5.10 110 ALA A O 1
ATOM 1779 N N . GLU A 1 107 ? 15.077 25.706 8.503 1.00 4.69 111 GLU A N 1
ATOM 1780 C CA . GLU A 1 107 ? 15.080 24.387 9.120 1.00 5.04 111 GLU A CA 1
ATOM 1781 C C . GLU A 1 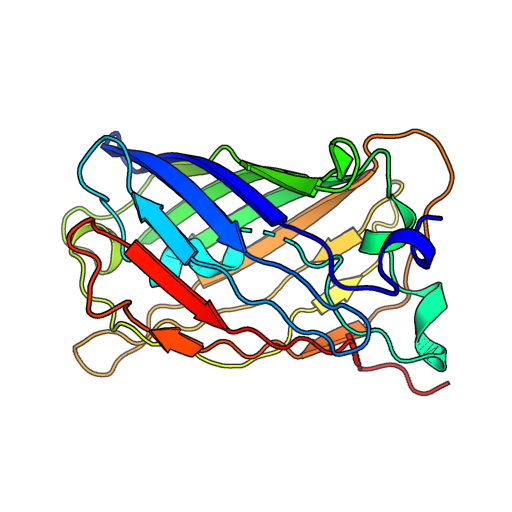107 ? 15.718 23.419 8.143 1.00 4.81 111 GLU A C 1
ATOM 1782 O O . GLU A 1 107 ? 15.299 23.334 6.981 1.00 5.43 111 GLU A O 1
ATOM 1794 N N . VAL A 1 108 ? 16.720 22.694 8.639 1.00 4.74 112 VAL A N 1
ATOM 1795 C CA . VAL A 1 108 ? 17.465 21.725 7.859 1.00 4.76 112 VAL A CA 1
ATOM 1796 C C . VAL A 1 108 ? 17.202 20.372 8.500 1.00 4.86 112 VAL A C 1
ATOM 1797 O O . VAL A 1 108 ? 17.535 20.174 9.671 1.00 5.24 112 VAL A O 1
ATOM 1810 N N A LYS A 1 109 ? 16.557 19.466 7.768 0.42 4.88 113 LYS A N 1
ATOM 1811 N N B LYS A 1 109 ? 16.639 19.439 7.735 0.58 4.92 113 LYS A N 1
ATOM 1812 C CA A LYS A 1 109 ? 16.209 18.167 8.327 0.42 4.86 113 LYS A CA 1
ATOM 1813 C CA B LYS A 1 109 ? 16.189 18.187 8.315 0.58 5.08 113 LYS A CA 1
ATOM 1814 C C A LYS A 1 109 ? 15.975 17.177 7.199 0.42 4.75 113 LYS A C 1
ATOM 1815 C C B LYS A 1 109 ? 15.939 17.181 7.202 0.58 4.78 113 LYS A C 1
ATOM 1816 O O A LYS A 1 109 ? 15.805 17.560 6.039 0.42 5.13 113 LYS A O 1
ATOM 1817 O O B LYS A 1 109 ? 15.707 17.556 6.051 0.58 5.11 113 LYS A O 1
ATOM 1854 N N . PHE A 1 110 ? 15.940 15.892 7.542 1.00 4.83 114 PHE A N 1
ATOM 1855 C CA . PHE A 1 110 ? 15.574 14.884 6.568 1.00 4.83 114 PHE A CA 1
ATOM 1856 C C . PHE A 1 110 ? 14.057 14.762 6.420 1.00 5.18 114 PHE A C 1
ATOM 1857 O O . PHE A 1 110 ? 13.298 14.812 7.391 1.00 6.24 114 PHE A O 1
ATOM 1874 N N . GLU A 1 111 ? 13.650 14.565 5.172 1.00 5.15 115 GLU A N 1
ATOM 1875 C CA . GLU A 1 111 ? 12.302 14.103 4.828 1.00 5.56 115 GLU A CA 1
ATOM 1876 C C . GLU A 1 111 ? 12.544 12.817 4.042 1.00 5.72 115 GLU A C 1
ATOM 1877 O O . GLU A 1 111 ? 12.847 12.840 2.846 1.00 6.13 115 GLU A O 1
ATOM 1889 N N . GLY A 1 112 ? 12.502 11.686 4.739 1.00 6.41 116 GLY A N 1
ATOM 1890 C CA . GLY A 1 112 ? 12.960 10.441 4.141 1.00 6.74 116 GLY A CA 1
ATOM 1891 C C . GLY A 1 112 ? 14.440 10.539 3.766 1.00 6.43 116 GLY A C 1
ATOM 1892 O O . GLY A 1 112 ? 15.253 11.043 4.536 1.00 7.81 116 GLY A O 1
ATOM 1896 N N . ASP A 1 113 ? 14.767 10.136 2.541 1.00 6.21 117 ASP A N 1
ATOM 1897 C CA . ASP A 1 113 ? 16.143 10.149 2.078 1.00 6.32 117 ASP A CA 1
ATOM 1898 C C . ASP A 1 113 ? 16.627 11.543 1.685 1.00 5.90 117 ASP A C 1
ATOM 1899 O O . ASP A 1 113 ? 17.818 11.714 1.483 1.00 6.71 117 ASP A O 1
ATOM 1908 N N . THR A 1 114 ? 15.729 12.519 1.545 1.00 5.70 118 THR A N 1
ATOM 1909 C CA . THR A 1 114 ? 16.124 13.841 1.071 1.00 5.74 118 THR A CA 1
ATOM 1910 C C . THR A 1 114 ? 16.426 14.778 2.238 1.00 5.06 118 THR A C 1
ATOM 1911 O O . THR A 1 114 ? 15.643 14.920 3.173 1.00 5.55 118 THR A O 1
ATOM 1922 N N . LEU A 1 115 ? 17.582 15.443 2.142 1.00 4.76 119 LEU A N 1
ATOM 1923 C CA . LEU A 1 115 ? 17.956 16.482 3.096 1.00 4.40 119 LEU A CA 1
ATOM 1924 C C . LEU A 1 115 ? 17.359 17.802 2.599 1.00 4.25 119 LEU A C 1
ATOM 1925 O O . LEU A 1 115 ? 17.661 18.237 1.490 1.00 4.83 119 LEU A O 1
ATOM 1941 N N . VAL A 1 116 ? 16.488 18.381 3.425 1.00 4.12 120 VAL A N 1
ATOM 1942 C CA . VAL A 1 116 ? 15.725 19.570 3.058 1.00 4.22 120 VAL A CA 1
ATOM 1943 C C . VAL A 1 116 ? 16.226 20.783 3.830 1.00 4.34 120 VAL A C 1
ATOM 1944 O O . VAL A 1 116 ? 16.448 20.711 5.039 1.00 5.50 120 VAL A O 1
ATOM 1957 N N . ASN A 1 117 ? 16.356 21.905 3.118 1.00 4.25 121 ASN A N 1
ATOM 1958 C CA . ASN A 1 117 ? 16.663 23.198 3.713 1.00 4.06 121 ASN A CA 1
ATOM 1959 C C . ASN A 1 117 ? 15.532 24.166 3.338 1.00 4.07 121 ASN A C 1
ATOM 1960 O O . ASN A 1 117 ? 15.447 24.567 2.179 1.00 4.64 121 ASN A O 1
ATOM 1971 N N . ARG A 1 118 ? 14.665 24.471 4.308 1.00 4.31 122 ARG A N 1
ATOM 1972 C CA . ARG A 1 118 ? 13.530 25.368 4.079 1.00 4.84 122 ARG A CA 1
ATOM 1973 C C . ARG A 1 118 ? 13.812 26.689 4.776 1.00 4.44 122 ARG A C 1
ATOM 1974 O O . ARG A 1 118 ? 14.076 26.696 5.975 1.00 5.18 122 ARG A O 1
ATOM 2013 N N . ILE A 1 119 ? 13.739 27.790 4.022 1.00 4.64 123 ILE A N 1
ATOM 2014 C CA . ILE A 1 119 ? 14.243 29.069 4.482 1.00 4.46 123 ILE A CA 1
ATOM 2015 C C . ILE A 1 119 ? 13.227 30.189 4.281 1.00 4.17 123 ILE A C 1
ATOM 2016 O O . ILE A 1 119 ? 12.561 30.257 3.239 1.00 4.87 123 ILE A O 1
ATOM 2032 N N A GLU A 1 120 ? 13.180 31.102 5.252 0.63 4.16 124 GLU A N 1
ATOM 2033 N N B GLU A 1 120 ? 13.169 31.089 5.255 0.37 4.57 124 GLU A N 1
ATOM 2034 C CA A GLU A 1 120 ? 12.558 32.414 5.091 0.63 4.71 124 GLU A CA 1
ATOM 2035 C CA B GLU A 1 120 ? 12.590 32.403 5.033 0.37 5.27 124 GLU A CA 1
ATOM 2036 C C A GLU A 1 120 ? 13.635 33.491 5.239 0.63 4.48 124 GLU A C 1
ATOM 2037 C C B GLU A 1 120 ? 13.711 33.425 5.164 0.37 4.68 124 GLU A C 1
ATOM 2038 O O A GLU A 1 120 ? 14.379 33.496 6.224 0.63 4.75 124 GLU A O 1
ATOM 2039 O O B GLU A 1 120 ? 14.607 33.285 6.010 0.37 4.68 124 GLU A O 1
ATOM 2062 N N . LEU A 1 121 ? 13.678 34.405 4.270 1.00 4.46 125 LEU A N 1
ATOM 2063 C CA . LEU A 1 121 ? 14.656 35.488 4.253 1.00 4.45 125 LEU A CA 1
ATOM 2064 C C . LEU A 1 121 ? 13.926 36.823 4.217 1.00 4.56 125 LEU A C 1
ATOM 2065 O O . LEU A 1 121 ? 13.026 37.030 3.400 1.00 5.11 125 LEU A O 1
ATOM 2081 N N . LYS A 1 122 ? 14.359 37.730 5.086 1.00 4.70 126 LYS A N 1
ATOM 2082 C CA . LYS A 1 122 ? 13.825 39.087 5.141 1.00 4.94 126 LYS A CA 1
ATOM 2083 C C . LYS A 1 122 ? 14.997 40.055 5.068 1.00 4.72 126 LYS A C 1
ATOM 2084 O O . LYS A 1 122 ? 15.905 39.990 5.902 1.00 5.32 126 LYS A O 1
ATOM 2103 N N . GLY A 1 123 ? 14.974 40.949 4.090 1.00 4.74 127 GLY A N 1
ATOM 2104 C CA . GLY A 1 123 ? 16.001 41.957 3.959 1.00 4.75 127 GLY A CA 1
ATOM 2105 C C . GLY A 1 123 ? 15.396 43.339 4.106 1.00 4.62 127 GLY A C 1
ATOM 2106 O O . GLY A 1 123 ? 14.348 43.615 3.502 1.00 4.90 127 GLY A O 1
ATOM 2110 N N . ILE A 1 124 ? 16.038 44.190 4.896 1.00 4.67 128 ILE A N 1
ATOM 2111 C CA . ILE A 1 124 ? 15.574 45.556 5.074 1.00 4.72 128 ILE A CA 1
ATOM 2112 C C . ILE A 1 124 ? 16.777 46.483 5.057 1.00 5.16 128 ILE A C 1
ATOM 2113 O O . ILE A 1 124 ? 17.930 46.066 5.194 1.00 5.31 128 ILE A O 1
ATOM 2129 N N . ASP A 1 125 ? 16.458 47.766 4.892 1.00 5.57 129 ASP A N 1
ATOM 2130 C CA . ASP A 1 125 ? 17.427 48.848 4.989 1.00 6.23 129 ASP A CA 1
ATOM 2131 C C . ASP A 1 125 ? 18.391 48.885 3.798 1.00 6.12 129 ASP A C 1
ATOM 2132 O O . ASP A 1 125 ? 19.440 49.520 3.885 1.00 7.06 129 ASP A O 1
ATOM 2141 N N . PHE A 1 126 ? 18.037 48.250 2.682 1.00 5.92 130 PHE A N 1
ATOM 2142 C CA . PHE A 1 126 ? 18.894 48.337 1.505 1.00 6.09 130 PHE A CA 1
ATOM 2143 C C . PHE A 1 126 ? 18.714 49.655 0.765 1.00 6.83 130 PHE A C 1
ATOM 2144 O O . PHE A 1 126 ? 17.638 50.253 0.751 1.00 7.25 130 PHE A O 1
ATOM 2161 N N . LYS A 1 127 ? 19.800 50.073 0.119 1.00 7.88 131 LYS A N 1
ATOM 2162 C CA . LYS A 1 127 ? 19.814 51.240 -0.744 1.00 9.80 131 LYS A CA 1
ATOM 2163 C C . LYS A 1 127 ? 19.336 50.880 -2.129 1.00 11.83 131 LYS A C 1
ATOM 2164 O O . LYS A 1 127 ? 19.816 49.925 -2.736 1.00 11.56 131 LYS A O 1
ATOM 2183 N N . GLU A 1 128 ? 18.420 51.692 -2.639 1.00 15.22 132 GLU A N 1
ATOM 2184 C CA . GLU A 1 128 ? 17.814 51.471 -3.948 1.00 19.01 132 GLU A CA 1
ATOM 2185 C C . GLU A 1 128 ? 18.865 51.308 -5.039 1.00 19.63 132 GLU A C 1
ATOM 2186 O O . GLU A 1 128 ? 18.725 50.482 -5.941 1.00 20.13 132 GLU A O 1
ATOM 2198 N N . ASP A 1 129 ? 19.921 52.102 -4.922 1.00 19.68 133 ASP A N 1
ATOM 2199 C CA . ASP A 1 129 ? 20.978 52.179 -5.922 1.00 19.78 133 ASP A CA 1
ATOM 2200 C C . ASP A 1 129 ? 22.286 51.583 -5.413 1.00 17.02 133 ASP A C 1
ATOM 2201 O O . ASP A 1 129 ? 23.358 51.865 -5.958 1.00 17.34 133 ASP A O 1
ATOM 2210 N N . GLY A 1 130 ? 22.203 50.768 -4.370 1.00 13.93 134 GLY A N 1
ATOM 2211 C CA . GLY A 1 130 ? 23.392 50.150 -3.819 1.00 11.39 134 GLY A CA 1
ATOM 2212 C C . GLY A 1 130 ? 23.818 48.937 -4.622 1.00 9.08 134 GLY A C 1
ATOM 2213 O O . GLY A 1 130 ? 23.248 48.594 -5.667 1.00 9.10 134 GLY A O 1
ATOM 2217 N N . ASN A 1 131 ? 24.825 48.243 -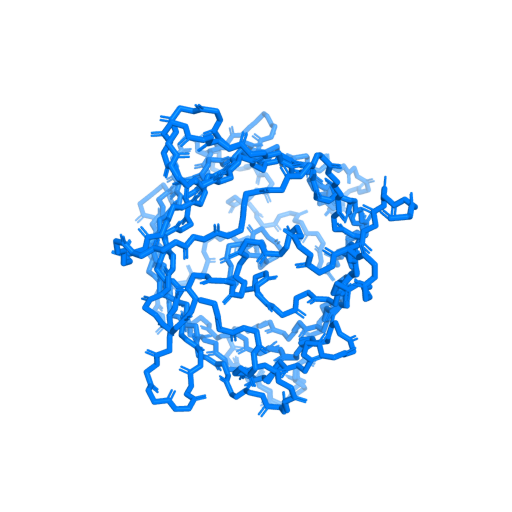4.115 1.00 7.96 135 ASN A N 1
ATOM 2218 C CA . ASN A 1 131 ? 25.380 47.123 -4.853 1.00 7.12 135 ASN A CA 1
ATOM 2219 C C . ASN A 1 131 ? 24.439 45.931 -4.936 1.00 6.59 135 ASN A C 1
ATOM 2220 O O . ASN A 1 131 ? 24.600 45.099 -5.824 1.00 6.87 135 ASN A O 1
ATOM 2231 N N . ILE A 1 132 ? 23.516 45.839 -3.982 1.00 6.45 136 ILE A N 1
ATOM 2232 C CA . ILE A 1 132 ? 22.623 44.702 -3.887 1.00 6.37 136 ILE A CA 1
ATOM 2233 C C . ILE A 1 132 ? 21.392 44.953 -4.772 1.00 6.23 136 ILE A C 1
ATOM 2234 O O . ILE A 1 132 ? 21.211 44.288 -5.791 1.00 6.40 136 ILE A O 1
ATOM 2250 N N . LEU A 1 133 ? 20.579 45.939 -4.412 1.00 6.55 137 LEU A N 1
ATOM 2251 C CA . LEU A 1 133 ? 19.396 46.213 -5.219 1.00 6.93 137 LEU A CA 1
ATOM 2252 C C . LEU A 1 133 ? 19.736 46.740 -6.610 1.00 7.05 137 LEU A C 1
ATOM 2253 O O . LEU A 1 133 ? 18.946 46.578 -7.535 1.00 7.77 137 LEU A O 1
ATOM 2269 N N . GLY A 1 134 ? 20.916 47.342 -6.760 1.00 7.33 138 GLY A N 1
ATOM 2270 C CA . GLY A 1 134 ? 21.378 47.796 -8.054 1.00 7.81 138 GLY A CA 1
ATOM 2271 C C . GLY A 1 134 ? 22.056 46.729 -8.897 1.00 7.50 138 GLY A C 1
ATOM 2272 O O . GLY A 1 134 ? 22.475 47.024 -10.012 1.00 8.46 138 GLY A O 1
ATOM 2276 N N . HIS A 1 135 ? 22.172 45.499 -8.388 1.00 6.92 139 HIS A N 1
ATOM 2277 C CA . HIS A 1 135 ? 22.749 44.398 -9.157 1.00 6.99 139 HIS A CA 1
ATOM 2278 C C . HIS A 1 135 ? 24.147 44.758 -9.701 1.00 7.03 139 HIS A C 1
ATOM 2279 O O . HIS A 1 135 ? 24.400 44.685 -10.908 1.00 8.27 139 HIS A O 1
ATOM 2293 N N . LYS A 1 136 ? 25.062 45.085 -8.783 1.00 6.31 140 LYS A N 1
ATOM 2294 C CA . LYS A 1 136 ? 26.406 45.531 -9.156 1.00 6.40 140 LYS A CA 1
ATOM 2295 C C . LYS A 1 136 ? 27.487 44.520 -8.791 1.00 6.21 140 LYS A C 1
ATOM 2296 O O . LYS A 1 136 ? 28.670 44.842 -8.847 1.00 7.03 140 LYS A O 1
ATOM 2315 N N . LEU A 1 137 ? 27.087 43.316 -8.399 1.00 6.06 141 LEU A N 1
ATOM 2316 C CA . LEU A 1 137 ? 28.026 42.297 -7.961 1.00 5.93 141 LEU A CA 1
ATOM 2317 C C . LEU A 1 137 ? 28.356 41.318 -9.066 1.00 6.41 141 LEU A C 1
ATOM 2318 O O . LEU A 1 137 ? 27.471 40.858 -9.792 1.00 7.65 141 LEU A O 1
ATOM 2334 N N . GLU A 1 138 ? 29.635 40.968 -9.159 1.00 5.72 142 GLU A N 1
ATOM 2335 C CA . GLU A 1 138 ? 30.093 39.994 -10.132 1.00 5.77 142 GLU A CA 1
ATOM 2336 C C . GLU A 1 138 ? 29.595 38.592 -9.780 1.00 5.84 142 GLU A C 1
ATOM 2337 O O . GLU A 1 138 ? 29.368 38.248 -8.618 1.00 6.09 142 GLU A O 1
ATOM 2349 N N . TYR A 1 139 ? 29.473 37.779 -10.819 1.00 6.19 143 TYR A N 1
ATOM 2350 C CA . TYR A 1 139 ? 29.008 36.403 -10.666 1.00 6.42 143 TYR A CA 1
ATOM 2351 C C . TYR A 1 139 ? 30.204 35.483 -10.424 1.00 6.85 143 TYR A C 1
ATOM 2352 O O . TYR A 1 139 ? 30.668 34.772 -11.313 1.00 7.86 143 TYR A O 1
ATOM 2370 N N . ASN A 1 140 ? 30.710 35.542 -9.196 1.00 6.69 144 ASN A N 1
ATOM 2371 C CA . ASN A 1 140 ? 31.878 34.779 -8.786 1.00 6.83 144 ASN A CA 1
ATOM 2372 C C . ASN A 1 140 ? 31.853 34.684 -7.258 1.00 6.39 144 ASN A C 1
ATOM 2373 O O . ASN A 1 140 ? 30.903 35.163 -6.627 1.00 6.37 144 ASN A O 1
ATOM 2384 N N A TYR A 1 141 ? 32.840 34.006 -6.662 0.58 6.71 145 TYR A N 1
ATOM 2385 N N B TYR A 1 141 ? 32.857 34.040 -6.688 0.42 6.80 145 TYR A N 1
ATOM 2386 C CA A TYR A 1 141 ? 32.767 33.714 -5.222 0.58 6.72 145 TYR A CA 1
ATOM 2387 C CA B TYR A 1 141 ? 32.806 33.730 -5.278 0.42 7.09 145 TYR A CA 1
ATOM 2388 C C A TYR A 1 141 ? 34.109 33.339 -4.595 0.58 7.52 145 TYR A C 1
ATOM 2389 C C B TYR A 1 141 ? 34.191 33.336 -4.851 0.42 7.91 145 TYR A C 1
ATOM 2390 O O A TYR A 1 141 ? 34.792 32.407 -5.048 0.58 7.85 145 TYR A O 1
ATOM 2391 O O B TYR A 1 141 ? 34.948 32.771 -5.630 0.42 8.47 145 TYR A O 1
ATOM 2426 N N A ASN A 1 142 ? 34.445 34.063 -3.525 0.58 8.03 146 ASN A N 1
ATOM 2427 N N B ASN A 1 142 ? 34.512 33.661 -3.608 0.42 8.31 146 ASN A N 1
ATOM 2428 C CA A ASN A 1 142 ? 35.718 33.889 -2.840 0.58 8.71 146 ASN A CA 1
ATOM 2429 C CA B ASN A 1 142 ? 35.818 33.394 -3.045 0.42 8.74 146 ASN A CA 1
ATOM 2430 C C A ASN A 1 142 ? 35.720 32.793 -1.752 0.58 9.00 146 ASN A C 1
ATOM 2431 C C B ASN A 1 142 ? 35.719 32.327 -1.964 0.42 7.63 146 ASN A C 1
ATOM 2432 O O A ASN A 1 142 ? 34.702 32.483 -1.129 0.58 9.53 146 ASN A O 1
ATOM 2433 O O B ASN A 1 142 ? 34.617 31.943 -1.536 0.42 6.96 146 ASN A O 1
ATOM 2453 N N A SER A 1 143 ? 36.886 32.187 -1.563 0.58 8.56 147 SER A N 1
ATOM 2454 N N B SER A 1 143 ? 36.879 31.862 -1.524 0.42 7.26 147 SER A N 1
ATOM 2455 C CA A SER A 1 143 ? 37.101 31.142 -0.567 0.58 8.36 147 SER A CA 1
ATOM 2456 C CA B SER A 1 143 ? 36.942 30.897 -0.446 0.42 7.26 147 SER A CA 1
ATOM 2457 C C A SER A 1 143 ? 37.540 31.756 0.739 0.58 8.17 147 SER A C 1
ATOM 2458 C C B SER A 1 143 ? 36.904 31.627 0.884 0.42 6.86 147 SER A C 1
ATOM 2459 O O A SER A 1 143 ? 38.218 32.774 0.748 0.58 8.47 147 SER A O 1
ATOM 2460 O O B SER A 1 143 ? 37.479 32.702 1.018 0.42 7.31 147 SER A O 1
ATOM 2474 N N A HIS A 1 144 ? 37.157 31.127 1.841 0.58 7.65 148 HIS A N 1
ATOM 2475 N N B HIS A 1 144 ? 36.263 31.022 1.880 0.42 6.71 148 HIS A N 1
ATOM 2476 C CA A HIS A 1 144 ? 37.448 31.669 3.154 0.58 7.11 148 HIS A CA 1
ATOM 2477 C CA B HIS A 1 144 ? 36.130 31.640 3.197 0.42 7.19 148 HIS A CA 1
ATOM 2478 C C A HIS A 1 144 ? 37.006 30.654 4.210 0.58 6.96 148 HIS A C 1
ATOM 2479 C C B HIS A 1 144 ? 36.166 30.614 4.298 0.42 7.39 148 HIS A C 1
ATOM 2480 O O A HIS A 1 144 ? 36.456 29.584 3.914 0.58 7.38 148 HIS A O 1
ATOM 2481 O O B HIS A 1 144 ? 35.677 29.501 4.137 0.42 7.66 148 HIS A O 1
ATOM 2509 N N A ASN A 1 145 ? 37.283 31.004 5.457 0.58 6.74 149 ASN A N 1
ATOM 2510 N N B ASN A 1 145 ? 36.760 31.012 5.418 0.42 7.55 149 ASN A N 1
ATOM 2511 C CA A ASN A 1 145 ? 36.930 30.180 6.599 0.58 6.69 149 ASN A CA 1
ATOM 2512 C CA B ASN A 1 145 ? 36.737 30.230 6.644 0.42 7.66 149 ASN A CA 1
ATOM 2513 C C A ASN A 1 145 ? 35.661 30.660 7.318 0.58 6.13 149 ASN A C 1
ATOM 2514 C C B ASN A 1 145 ? 35.533 30.624 7.492 0.42 7.20 149 ASN A C 1
ATOM 2515 O O A ASN A 1 145 ? 35.336 31.852 7.349 0.58 6.41 149 ASN A O 1
ATOM 2516 O O B ASN A 1 145 ? 35.325 31.797 7.827 0.42 7.38 149 ASN A O 1
ATOM 2537 N N A VAL A 1 146 ? 34.977 29.679 7.906 0.58 5.47 150 VAL A N 1
ATOM 2538 N N B VAL A 1 146 ? 34.742 29.617 7.831 0.42 6.50 150 VAL A N 1
ATOM 2539 C CA A VAL A 1 146 ? 33.725 29.840 8.636 0.58 5.27 150 VAL A CA 1
ATOM 2540 C CA B VAL A 1 146 ? 33.570 29.771 8.674 0.42 6.12 150 VAL A CA 1
ATOM 2541 C C A VAL A 1 146 ? 33.942 29.384 10.092 0.58 5.33 150 VAL A C 1
ATOM 2542 C C B VAL A 1 146 ? 33.982 29.388 10.088 0.42 5.74 150 VAL A C 1
ATOM 2543 O O A VAL A 1 146 ? 34.161 28.195 10.332 0.58 5.73 150 VAL A O 1
ATOM 2544 O O B VAL A 1 146 ? 34.408 28.257 10.294 0.42 6.02 150 VAL A O 1
ATOM 2568 N N . TYR A 1 147 ? 33.882 30.307 11.048 1.00 5.23 151 TYR A N 1
ATOM 2569 C CA . TYR A 1 147 ? 34.329 30.034 12.417 1.00 5.37 151 TYR A CA 1
ATOM 2570 C C . TYR A 1 147 ? 33.171 29.591 13.299 1.00 5.41 151 TYR A C 1
ATOM 2571 O O . TYR A 1 147 ? 32.114 30.223 13.329 1.00 6.26 151 TYR A O 1
ATOM 2589 N N . ILE A 1 148 ? 33.401 28.498 14.028 1.00 5.49 152 ILE A N 1
ATOM 2590 C CA . ILE A 1 148 ? 32.377 27.841 14.825 1.00 5.42 152 ILE A CA 1
ATOM 2591 C C . ILE A 1 148 ? 32.811 27.751 16.286 1.00 5.87 152 ILE A C 1
ATOM 2592 O O . ILE A 1 148 ? 33.960 27.398 16.577 1.00 6.51 152 ILE A O 1
ATOM 2608 N N . MET A 1 149 ? 31.871 28.032 17.187 1.00 6.23 153 MET A N 1
ATOM 2609 C CA . MET A 1 149 ? 32.058 27.795 18.612 1.00 7.29 153 MET A CA 1
ATOM 2610 C C . MET A 1 149 ? 30.770 27.215 19.186 1.00 6.70 153 MET A C 1
ATOM 2611 O O . MET A 1 149 ? 29.683 27.383 18.631 1.00 6.85 153 MET A O 1
ATOM 2635 N N A ALA A 1 150 ? 30.879 26.553 20.330 0.42 7.73 154 ALA A N 1
ATOM 2636 N N B ALA A 1 150 ? 30.891 26.543 20.320 0.58 6.38 154 ALA A N 1
ATOM 2637 C CA A ALA A 1 150 ? 29.701 26.041 21.019 0.42 9.19 154 ALA A CA 1
ATOM 2638 C CA B ALA A 1 150 ? 29.728 26.066 21.050 0.58 6.84 154 ALA A CA 1
ATOM 2639 C C A ALA A 1 150 ? 28.941 27.143 21.750 0.42 10.72 154 ALA A C 1
ATOM 2640 C C B ALA A 1 150 ? 28.905 27.206 21.622 0.58 7.66 154 ALA A C 1
ATOM 2641 O O A ALA A 1 150 ? 29.535 28.036 22.355 0.42 10.65 154 ALA A O 1
ATOM 2642 O O B ALA A 1 150 ? 29.457 28.246 21.995 0.58 7.97 154 ALA A O 1
ATOM 2655 N N A ASP A 1 151 ? 27.616 27.048 21.738 0.42 12.53 155 ASP A N 1
ATOM 2656 N N B ASP A 1 151 ? 27.593 26.967 21.694 0.58 8.97 155 ASP A N 1
ATOM 2657 C CA A ASP A 1 151 ? 26.773 28.018 22.427 0.42 14.62 155 ASP A CA 1
ATOM 2658 C CA B ASP A 1 151 ? 26.649 27.735 22.497 0.58 11.10 155 ASP A CA 1
ATOM 2659 C C A ASP A 1 151 ? 26.695 27.737 23.934 0.42 16.18 155 ASP A C 1
ATOM 2660 C C B ASP A 1 151 ? 25.871 26.752 23.368 0.58 12.77 155 ASP A C 1
ATOM 2661 O O A ASP A 1 151 ? 25.774 27.071 24.405 0.42 16.49 155 ASP A O 1
ATOM 2662 O O B ASP A 1 151 ? 24.725 26.396 23.065 0.58 12.82 155 ASP A O 1
ATOM 2679 N N A LYS A 1 152 ? 27.624 28.311 24.691 0.42 17.42 156 LYS A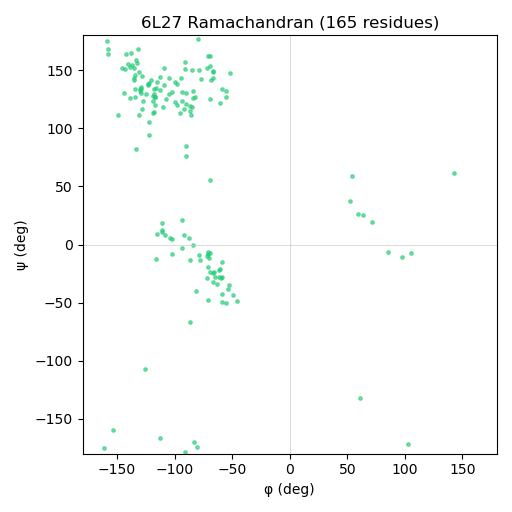 N 1
ATOM 2680 N N B LYS A 1 152 ? 26.507 26.329 24.455 0.58 14.51 156 LYS A N 1
ATOM 2681 C CA A LYS A 1 152 ? 27.705 28.106 26.145 0.42 18.57 156 LYS A CA 1
ATOM 2682 C CA B LYS A 1 152 ? 25.954 25.300 25.332 0.58 16.41 156 LYS A CA 1
ATOM 2683 C C A LYS A 1 152 ? 26.369 28.140 26.909 0.42 19.14 156 LYS A C 1
ATOM 2684 C C B LYS A 1 152 ? 24.574 25.654 25.879 0.58 17.27 156 LYS A C 1
ATOM 2685 O O A LYS A 1 152 ? 26.273 27.612 28.019 0.42 19.21 156 LYS A O 1
ATOM 2686 O O B LYS A 1 152 ? 23.690 24.795 25.951 0.58 17.25 156 LYS A O 1
ATOM 2723 N N A GLN A 1 153 ? 25.353 28.767 26.323 0.42 19.57 157 GLN A N 1
ATOM 2724 N N B GLN A 1 153 ? 24.390 26.917 26.253 0.58 18.11 157 GLN A N 1
ATOM 2725 C CA A GLN A 1 153 ? 24.081 28.980 27.003 0.42 19.92 157 GLN A CA 1
ATOM 2726 C CA B GLN A 1 153 ? 23.134 27.372 26.840 0.58 18.98 157 GLN A CA 1
ATOM 2727 C C A GLN A 1 153 ? 23.068 27.864 26.734 0.42 19.45 157 GLN A C 1
ATOM 2728 C C B GLN A 1 153 ? 21.940 27.051 25.943 0.58 18.58 157 GLN A C 1
ATOM 2729 O O A GLN A 1 153 ? 22.227 27.566 27.586 0.42 19.63 157 GLN A O 1
ATOM 2730 O O B GLN A 1 153 ? 20.832 26.843 26.438 0.58 18.61 157 GLN A O 1
ATOM 2757 N N A LYS A 1 154 ? 23.136 27.269 25.543 0.42 18.70 158 LYS A N 1
ATOM 2758 N N B LYS A 1 154 ? 22.170 27.002 24.633 0.58 18.10 158 LYS A N 1
ATOM 2759 C CA A LYS A 1 154 ? 22.108 26.332 25.088 0.42 17.88 158 LYS A CA 1
ATOM 2760 C CA B LYS A 1 154 ? 21.113 26.683 23.675 0.58 17.59 158 LYS A CA 1
ATOM 2761 C C A LYS A 1 154 ? 22.725 25.247 24.224 0.42 16.42 158 LYS A C 1
ATOM 2762 C C B LYS A 1 154 ? 21.338 25.326 23.010 0.58 15.94 158 LYS A C 1
ATOM 2763 O O A LYS A 1 154 ? 23.818 25.415 23.704 0.42 16.44 158 LYS A O 1
ATOM 2764 O O B LYS A 1 154 ? 20.681 24.992 22.022 0.58 15.82 158 LYS A O 1
ATOM 2801 N N A GLN A 1 155 ? 22.023 24.137 24.033 0.42 14.85 159 GLN A N 1
ATOM 2802 N N B GLN A 1 155 ? 22.256 24.542 23.572 0.58 14.46 159 GLN A N 1
ATOM 2803 C CA A GLN A 1 155 ? 22.443 23.187 23.014 0.42 13.22 159 GLN A CA 1
ATOM 2804 C CA B GLN A 1 155 ? 22.562 23.208 23.067 0.58 13.06 159 GLN A CA 1
ATOM 2805 C C A GLN A 1 155 ? 22.456 23.931 21.687 0.42 10.91 159 GLN A C 1
ATOM 2806 C C B GLN A 1 155 ? 22.882 23.270 21.578 0.58 10.61 159 GLN A C 1
ATOM 2807 O O A GLN A 1 155 ? 21.412 24.363 21.213 0.42 10.33 159 GLN A O 1
ATOM 2808 O O B GLN A 1 155 ? 22.483 22.398 20.799 0.58 10.16 159 GLN A O 1
ATOM 2835 N N A GLY A 1 156 ? 23.635 24.101 21.099 0.42 9.26 160 GLY A N 1
ATOM 2836 N N B GLY A 1 156 ? 23.617 24.311 21.187 0.58 9.06 160 GLY A N 1
ATOM 2837 C CA A GLY A 1 156 ? 23.752 24.813 19.845 0.42 8.03 160 GLY A CA 1
ATOM 2838 C CA B GLY A 1 156 ? 23.884 24.555 19.787 0.58 8.18 160 GLY A CA 1
ATOM 2839 C C A GLY A 1 156 ? 25.183 25.201 19.532 0.42 7.02 160 GLY A C 1
ATOM 2840 C C B GLY A 1 156 ? 25.215 25.234 19.561 0.58 7.27 160 GLY A C 1
ATOM 2841 O O A GLY A 1 156 ? 26.132 24.838 20.242 0.42 7.01 160 GLY A O 1
ATOM 2842 O O B GLY A 1 156 ? 26.125 25.136 20.394 0.58 7.63 160 GLY A O 1
ATOM 2849 N N . ILE A 1 157 ? 25.316 25.929 18.429 1.00 6.16 161 ILE A N 1
ATOM 2850 C CA . ILE A 1 157 ? 26.563 26.551 18.007 1.00 5.65 161 ILE A CA 1
ATOM 2851 C C . ILE A 1 157 ? 26.302 27.996 17.585 1.00 5.72 161 ILE A C 1
ATOM 2852 O O . ILE A 1 157 ? 25.193 28.365 17.179 1.00 6.29 161 ILE A O 1
ATOM 2868 N N . LYS A 1 158 ? 27.365 28.790 17.701 1.00 5.94 162 LYS A N 1
ATOM 2869 C CA . LYS A 1 158 ? 27.442 30.153 17.194 1.00 7.00 162 LYS A CA 1
ATOM 2870 C C . LYS A 1 158 ? 28.516 30.172 16.128 1.00 6.69 162 LYS A C 1
ATOM 2871 O O . LYS A 1 158 ? 29.614 29.642 16.336 1.00 7.74 162 LYS A O 1
ATOM 2906 N N . VAL A 1 159 ? 28.213 30.818 15.005 1.00 6.18 163 VAL A N 1
ATOM 2907 C CA . VAL A 1 159 ? 29.060 30.773 13.826 1.00 5.96 163 VAL A CA 1
ATOM 2908 C C . VAL A 1 159 ? 29.227 32.204 13.321 1.00 5.90 163 VAL A C 1
ATOM 2909 O O . VAL A 1 159 ? 28.271 32.985 13.333 1.00 6.59 163 VAL A O 1
ATOM 2922 N N A ASN A 1 160 ? 30.428 32.565 12.894 0.56 5.75 164 ASN A N 1
ATOM 2923 N N B ASN A 1 160 ? 30.445 32.535 12.898 0.44 6.01 164 ASN A N 1
ATOM 2924 C CA A ASN A 1 160 ? 30.642 33.898 12.356 0.56 6.02 164 ASN A CA 1
ATOM 2925 C CA B ASN A 1 160 ? 30.785 33.884 12.454 0.44 6.45 164 ASN A CA 1
ATOM 2926 C C A ASN A 1 160 ? 31.680 33.832 11.259 0.56 5.54 164 ASN A C 1
ATOM 2927 C C B ASN A 1 160 ? 31.687 33.790 11.233 0.44 5.77 164 ASN A C 1
ATOM 2928 O O A ASN A 1 160 ? 32.653 33.072 11.339 0.56 5.84 164 ASN A O 1
ATOM 2929 O O B ASN A 1 160 ? 32.571 32.927 11.188 0.44 5.98 164 ASN A O 1
ATOM 2950 N N . PHE A 1 161 ? 31.480 34.665 10.249 1.00 5.37 165 PHE A N 1
ATOM 2951 C CA . PHE A 1 161 ? 32.404 34.743 9.137 1.00 5.55 165 PHE A CA 1
ATOM 2952 C C . PHE A 1 161 ? 32.068 35.943 8.278 1.00 5.74 165 PHE A C 1
ATOM 2953 O O . PHE A 1 161 ? 31.005 36.537 8.387 1.00 6.61 165 PHE A O 1
ATOM 2970 N N . LYS A 1 162 ? 33.006 36.252 7.401 1.00 6.53 166 LYS A N 1
ATOM 2971 C CA . LYS A 1 162 ? 32.879 37.302 6.409 1.00 7.20 166 LYS A CA 1
ATOM 2972 C C . LYS A 1 162 ? 32.887 36.693 5.032 1.00 7.53 166 LYS A C 1
ATOM 2973 O O . LYS A 1 162 ? 33.642 35.757 4.770 1.00 9.22 166 LYS A O 1
ATOM 2992 N N . THR A 1 163 ? 32.036 37.219 4.158 1.00 6.42 167 THR A N 1
ATOM 2993 C CA . THR A 1 163 ? 32.200 36.998 2.735 1.00 6.73 167 THR A CA 1
ATOM 2994 C C . THR A 1 163 ? 32.490 38.350 2.097 1.00 6.49 167 THR A C 1
ATOM 2995 O O . THR A 1 163 ? 32.084 39.397 2.584 1.00 7.86 167 THR A O 1
ATOM 3006 N N A ARG A 1 164 ? 33.204 38.314 0.982 0.53 7.31 168 ARG A N 1
ATOM 3007 N N B ARG A 1 164 ? 33.337 38.301 1.085 0.47 6.78 168 ARG A N 1
ATOM 3008 C CA A ARG A 1 164 ? 33.673 39.525 0.317 0.53 8.10 168 ARG A CA 1
ATOM 3009 C CA B ARG A 1 164 ? 33.645 39.468 0.288 0.47 7.26 168 ARG A CA 1
ATOM 3010 C C A ARG A 1 164 ? 33.278 39.457 -1.154 0.53 7.50 168 ARG A C 1
ATOM 3011 C C B ARG A 1 164 ? 33.158 39.150 -1.113 0.47 6.64 168 ARG A C 1
ATOM 3012 O O A ARG A 1 164 ? 33.996 38.899 -1.963 0.53 8.20 168 ARG A O 1
ATOM 3013 O O B ARG A 1 164 ? 33.605 38.187 -1.755 0.47 7.08 168 ARG A O 1
ATOM 3054 N N A HIS A 1 165 ? 32.116 40.001 -1.499 0.53 6.40 169 HIS A N 1
ATOM 3055 N N B HIS A 1 165 ? 32.186 39.956 -1.539 0.47 5.90 169 HIS A N 1
ATOM 3056 C CA A HIS A 1 165 ? 31.576 39.838 -2.850 0.53 5.97 169 HIS A CA 1
ATOM 3057 C CA B HIS A 1 165 ? 31.584 39.852 -2.855 0.47 5.95 169 HIS A CA 1
ATOM 3058 C C A HIS A 1 165 ? 32.146 40.876 -3.816 0.53 5.83 169 HIS A C 1
ATOM 3059 C C B HIS A 1 165 ? 32.259 40.881 -3.757 0.47 6.14 169 HIS A C 1
ATOM 3060 O O A HIS A 1 165 ? 31.911 42.063 -3.657 0.53 5.72 169 HIS A O 1
ATOM 3061 O O B HIS A 1 165 ? 32.254 42.076 -3.476 0.47 6.98 169 HIS A O 1
ATOM 3088 N N . ASN A 1 166 ? 32.832 40.422 -4.854 1.00 6.32 170 ASN A N 1
ATOM 3089 C CA . ASN A 1 166 ? 33.441 41.349 -5.800 1.00 6.52 170 ASN A CA 1
ATOM 3090 C C . ASN A 1 166 ? 32.378 42.206 -6.484 1.00 6.20 170 ASN A C 1
ATOM 3091 O O . ASN A 1 166 ? 31.372 41.674 -6.958 1.00 6.92 170 ASN A O 1
ATOM 3102 N N . ILE A 1 167 ? 32.613 43.515 -6.516 1.00 6.14 171 ILE A N 1
ATOM 3103 C CA . ILE A 1 167 ? 31.771 44.483 -7.201 1.00 6.17 171 ILE A CA 1
ATOM 3104 C C . ILE A 1 167 ? 32.313 44.647 -8.629 1.00 5.86 171 ILE A C 1
ATOM 3105 O O . ILE A 1 167 ? 33.525 44.511 -8.859 1.00 6.25 171 ILE A O 1
ATOM 3121 N N . GLU A 1 168 ? 31.429 44.977 -9.563 1.00 6.13 172 GLU A N 1
ATOM 3122 C CA . GLU A 1 168 ? 31.790 45.095 -10.969 1.00 7.00 172 GLU A CA 1
ATOM 3123 C C . GLU A 1 168 ? 32.859 46.150 -11.256 1.00 7.50 172 GLU A C 1
ATOM 3124 O O . GLU A 1 168 ? 33.511 46.076 -12.287 1.00 8.48 172 GLU A O 1
ATOM 3144 N N . ASP A 1 169 ? 33.049 47.109 -10.359 1.00 7.75 173 ASP A N 1
ATOM 3145 C CA . ASP A 1 169 ? 34.083 48.127 -10.513 1.00 8.60 173 ASP A CA 1
ATOM 3146 C C . ASP A 1 169 ? 35.445 47.716 -9.952 1.00 8.87 173 ASP A C 1
ATOM 3147 O O . ASP A 1 169 ? 36.380 48.512 -9.940 1.00 10.02 173 ASP A O 1
ATOM 3156 N N . GLY A 1 170 ? 35.565 46.473 -9.503 1.00 8.12 174 GLY A N 1
ATOM 3157 C CA . GLY A 1 170 ? 36.807 45.993 -8.936 1.00 7.93 174 GLY A CA 1
ATOM 3158 C C . GLY A 1 170 ? 36.892 46.027 -7.425 1.00 7.12 174 GLY A C 1
ATOM 3159 O O . GLY A 1 170 ? 37.847 45.486 -6.867 1.00 7.77 174 GLY A O 1
ATOM 3163 N N . SER A 1 171 ? 35.936 46.682 -6.768 1.00 6.38 175 SER A N 1
ATOM 3164 C CA . SER A 1 171 ? 35.933 46.796 -5.323 1.00 6.01 175 SER A CA 1
ATOM 3165 C C . SER A 1 171 ? 35.264 45.556 -4.687 1.00 6.08 175 SER A C 1
ATOM 3166 O O . SER A 1 171 ? 35.037 44.546 -5.361 1.00 6.53 175 SER A O 1
ATOM 3174 N N A VAL A 1 172 ? 34.990 45.605 -3.395 0.55 6.55 176 VAL A N 1
ATOM 3175 N N B VAL A 1 172 ? 34.970 45.696 -3.389 0.45 6.40 176 VAL A N 1
ATOM 3176 C CA A VAL A 1 172 ? 34.358 44.472 -2.743 0.55 6.79 176 VAL A CA 1
ATOM 3177 C CA B VAL A 1 172 ? 34.501 44.618 -2.513 0.45 6.60 176 VAL A CA 1
ATOM 3178 C C A VAL A 1 172 ? 33.296 44.970 -1.783 0.55 6.15 176 VAL A C 1
ATOM 3179 C C B VAL A 1 172 ? 33.245 45.051 -1.759 0.45 6.00 176 VAL A C 1
ATOM 3180 O O A VAL A 1 172 ? 33.459 45.987 -1.089 0.55 6.28 176 VAL A O 1
ATOM 3181 O O B VAL A 1 172 ? 33.219 46.143 -1.169 0.45 6.17 176 VAL A O 1
ATOM 3206 N N . GLN A 1 173 ? 32.222 44.187 -1.759 1.00 5.60 177 GLN A N 1
ATOM 3207 C CA . GLN A 1 173 ? 31.074 44.342 -0.879 1.00 5.35 177 GLN A CA 1
ATOM 3208 C C . GLN A 1 173 ? 31.176 43.291 0.229 1.00 5.24 177 GLN A C 1
ATOM 3209 O O . GLN A 1 173 ? 30.967 42.094 -0.001 1.00 5.99 177 GLN A O 1
ATOM 3223 N N . LEU A 1 174 ? 31.505 43.748 1.430 1.00 5.16 178 LEU A N 1
ATOM 3224 C CA . LEU A 1 174 ? 31.624 42.868 2.586 1.00 5.12 178 LEU A CA 1
ATOM 3225 C C . LEU A 1 174 ? 30.238 42.495 3.109 1.00 4.98 178 LEU A C 1
ATOM 3226 O O . LEU A 1 174 ? 29.328 43.326 3.151 1.00 5.23 178 LEU A O 1
ATOM 3242 N N . ALA A 1 175 ? 30.126 41.241 3.547 1.00 5.21 179 ALA A N 1
ATOM 3243 C CA . ALA A 1 175 ? 28.948 40.737 4.230 1.00 5.33 179 ALA A CA 1
ATOM 3244 C C . ALA A 1 175 ? 29.396 40.018 5.496 1.00 5.24 179 ALA A C 1
ATOM 3245 O O . ALA A 1 175 ? 30.019 38.953 5.441 1.00 6.11 179 ALA A O 1
ATOM 3252 N N . ASP A 1 176 ? 29.076 40.614 6.646 1.00 5.00 180 ASP A N 1
ATOM 3253 C CA . ASP A 1 176 ? 29.408 40.033 7.939 1.00 5.03 180 ASP A CA 1
ATOM 3254 C C . ASP A 1 176 ? 28.250 39.149 8.391 1.00 4.64 180 ASP A C 1
ATOM 3255 O O . ASP A 1 176 ? 27.120 39.619 8.522 1.00 5.23 180 ASP A O 1
ATOM 3264 N N . HIS A 1 177 ? 28.545 37.865 8.601 1.00 4.69 181 HIS A N 1
ATOM 3265 C CA . HIS A 1 177 ? 27.535 36.882 8.964 1.00 4.74 181 HIS A CA 1
ATOM 3266 C C . HIS A 1 177 ? 27.624 36.523 10.448 1.00 4.81 181 HIS A C 1
ATOM 3267 O O . HIS A 1 177 ? 28.690 36.127 10.937 1.00 5.50 181 HIS A O 1
ATOM 3281 N N . TYR A 1 178 ? 26.469 36.598 11.108 1.00 4.89 182 TYR A N 1
ATOM 3282 C CA . TYR A 1 178 ? 26.290 36.138 12.473 1.00 5.18 182 TYR A CA 1
ATOM 3283 C C . TYR A 1 178 ? 25.240 35.038 12.422 1.00 5.31 182 TYR A C 1
ATOM 3284 O O . TYR A 1 178 ? 24.146 35.259 11.941 1.00 6.91 182 TYR A O 1
ATOM 3302 N N . GLN A 1 179 ? 25.588 33.857 12.912 1.00 4.88 183 GLN A N 1
ATOM 3303 C CA . GLN A 1 179 ? 24.774 32.670 12.726 1.00 4.68 183 GLN A CA 1
ATOM 3304 C C . GLN A 1 179 ? 24.634 31.909 14.034 1.00 4.89 183 GLN A C 1
ATOM 3305 O O . GLN A 1 179 ? 25.570 31.851 14.852 1.00 5.33 183 GLN A O 1
ATOM 3319 N N . GLN A 1 180 ? 23.469 31.299 14.209 1.00 5.10 184 GLN A N 1
ATOM 3320 C CA . GLN A 1 180 ? 23.217 30.410 15.331 1.00 6.31 184 GLN A CA 1
ATOM 3321 C C . GLN A 1 180 ? 22.501 29.173 14.804 1.00 5.68 184 GLN A C 1
ATOM 3322 O O . GLN A 1 180 ? 21.630 29.274 13.935 1.00 6.82 184 GLN A O 1
ATOM 3336 N N . ASN A 1 181 ? 22.852 28.023 15.359 1.00 5.22 185 ASN A N 1
ATOM 3337 C CA . ASN A 1 181 ? 22.164 26.785 15.032 1.00 5.32 185 ASN A CA 1
ATOM 3338 C C . ASN A 1 181 ? 21.751 26.103 16.328 1.00 5.75 185 ASN A C 1
ATOM 3339 O O . ASN A 1 181 ? 22.552 25.991 17.259 1.00 6.59 185 ASN A O 1
ATOM 3350 N N . THR A 1 182 ? 20.507 25.621 16.351 1.00 5.87 186 THR A N 1
ATOM 3351 C CA . THR A 1 182 ? 19.953 24.953 17.505 1.00 6.70 186 THR A CA 1
ATOM 3352 C C . THR A 1 182 ? 19.218 23.703 17.037 1.00 6.02 186 THR A C 1
ATOM 3353 O O . THR A 1 182 ? 18.601 23.702 15.983 1.00 6.52 186 THR A O 1
ATOM 3372 N N . PRO A 1 183 ? 19.275 22.613 17.813 1.00 6.11 187 PRO A N 1
ATOM 3373 C CA . PRO A 1 183 ? 18.577 21.406 17.374 1.00 6.19 187 PRO A CA 1
ATOM 3374 C C . PRO A 1 183 ? 17.067 21.589 17.358 1.00 6.28 187 PRO A C 1
ATOM 3375 O O . PRO A 1 183 ? 16.509 22.337 18.171 1.00 7.00 187 PRO A O 1
ATOM 3386 N N . ILE A 1 184 ? 16.415 20.881 16.444 1.00 6.20 188 ILE A N 1
ATOM 3387 C CA . ILE A 1 184 ? 14.963 20.804 16.424 1.00 6.98 188 ILE A CA 1
ATOM 3388 C C . ILE A 1 184 ? 14.471 19.769 17.443 1.00 7.96 188 ILE A C 1
ATOM 3389 O O . ILE A 1 184 ? 13.465 19.981 18.120 1.00 8.89 188 ILE A O 1
ATOM 3405 N N . GLY A 1 185 ? 15.173 18.647 17.537 1.00 8.27 189 GLY A N 1
ATOM 3406 C CA . GLY A 1 185 ? 14.882 17.651 18.539 1.00 9.00 189 GLY A CA 1
ATOM 3407 C C . GLY A 1 185 ? 15.452 18.016 19.906 1.00 9.01 189 GLY A C 1
ATOM 3408 O O . GLY A 1 185 ? 16.138 19.018 20.089 1.00 9.66 189 GLY A O 1
ATOM 3412 N N . ASP A 1 186 ? 15.145 17.151 20.867 1.00 9.29 190 ASP A N 1
ATOM 3413 C CA . ASP A 1 186 ? 15.506 17.356 22.254 1.00 10.03 190 ASP A CA 1
ATOM 3414 C C . ASP A 1 186 ? 16.557 16.366 22.702 1.00 10.41 190 ASP A C 1
ATOM 3415 O O . ASP A 1 186 ? 16.809 16.286 23.882 1.00 11.59 190 ASP A O 1
ATOM 3424 N N . GLY A 1 187 ? 17.191 15.634 21.787 1.00 10.28 191 GLY A N 1
ATOM 3425 C CA . GLY A 1 187 ? 18.195 14.648 22.156 1.00 10.11 191 GLY A CA 1
ATOM 3426 C C . GLY A 1 187 ? 19.587 15.239 22.172 1.00 9.65 191 GLY A C 1
ATOM 3427 O O . GLY A 1 187 ? 19.765 16.438 21.916 1.00 10.41 191 GLY A O 1
ATOM 3431 N N . PRO A 1 188 ? 20.598 14.412 22.462 1.00 8.70 192 PRO A N 1
ATOM 3432 C CA . PRO A 1 188 ? 21.930 14.999 22.551 1.00 8.55 192 PRO A CA 1
ATOM 3433 C C . PRO A 1 188 ? 22.480 15.387 21.186 1.00 7.64 192 PRO A C 1
ATOM 3434 O O . PRO A 1 188 ? 22.137 14.812 20.155 1.00 8.72 192 PRO A O 1
ATOM 3445 N N . VAL A 1 189 ? 23.340 16.391 21.211 1.00 7.05 193 VAL A N 1
ATOM 3446 C CA . VAL A 1 189 ? 24.062 16.830 20.042 1.00 6.82 193 VAL A CA 1
ATOM 3447 C C . VAL A 1 189 ? 25.534 16.956 20.428 1.00 6.70 193 VAL A C 1
ATOM 3448 O O . VAL A 1 189 ? 25.893 16.900 21.602 1.00 7.80 193 VAL A O 1
ATOM 3461 N N . LEU A 1 190 ? 26.373 17.112 19.409 1.00 6.14 194 LEU A N 1
ATOM 3462 C CA . LEU A 1 190 ? 27.806 17.308 19.603 1.00 6.09 194 LEU A CA 1
ATOM 3463 C C . LEU A 1 190 ? 28.105 18.805 19.679 1.00 6.37 194 LEU A C 1
ATOM 3464 O O . LEU A 1 190 ? 27.883 19.544 18.724 1.00 7.28 194 LEU A O 1
ATOM 3480 N N . LEU A 1 191 ? 28.598 19.226 20.848 1.00 6.65 195 LEU A N 1
ATOM 3481 C CA . LEU A 1 191 ? 28.966 20.610 21.091 1.00 7.17 195 LEU A CA 1
ATOM 3482 C C . LEU A 1 191 ? 30.477 20.712 20.882 1.00 6.90 195 LEU A C 1
ATOM 3483 O O . LEU A 1 191 ? 31.238 20.014 21.542 1.00 7.71 195 LEU A O 1
ATOM 3499 N N . PRO A 1 192 ? 30.919 21.557 19.933 1.00 6.27 196 PRO A N 1
ATOM 3500 C CA . PRO A 1 192 ? 32.314 21.518 19.493 1.00 6.09 196 PRO A CA 1
ATOM 3501 C C . PRO A 1 192 ? 33.250 22.436 20.263 1.00 6.29 196 PRO A C 1
ATOM 3502 O O . PRO A 1 192 ? 32.845 23.470 20.795 1.00 7.12 196 PRO A O 1
ATOM 3513 N N . ASP A 1 193 ? 34.529 22.074 20.226 1.00 6.02 197 ASP A N 1
ATOM 3514 C CA . ASP A 1 193 ? 35.571 23.052 20.461 1.00 6.23 197 ASP A CA 1
ATOM 3515 C C . ASP A 1 193 ? 35.651 24.010 19.266 1.00 6.27 197 ASP A C 1
ATOM 3516 O O . ASP A 1 193 ? 35.142 23.733 18.175 1.00 6.46 197 ASP A O 1
ATOM 3525 N N . ASN A 1 194 ? 36.285 25.161 19.484 1.00 6.54 198 ASN A N 1
ATOM 3526 C CA . ASN A 1 194 ? 36.405 26.154 18.428 1.00 6.68 198 ASN A CA 1
ATOM 3527 C C . ASN A 1 194 ? 37.129 25.560 17.227 1.00 6.26 198 ASN A C 1
ATOM 3528 O O . ASN A 1 194 ? 38.172 24.917 17.370 1.00 7.06 198 ASN A O 1
ATOM 3539 N N . HIS A 1 195 ? 36.580 25.787 16.036 1.00 5.86 199 HIS A N 1
ATOM 3540 C CA . HIS A 1 195 ? 37.212 25.317 14.810 1.00 5.65 199 HIS A CA 1
ATOM 3541 C C . HIS A 1 195 ? 36.634 26.104 13.647 1.00 5.57 199 HIS A C 1
ATOM 3542 O O . HIS A 1 195 ? 35.851 27.033 13.859 1.00 6.33 199 HIS A O 1
ATOM 3556 N N . TYR A 1 196 ? 37.009 25.743 12.424 1.00 5.53 200 TYR A N 1
ATOM 3557 C CA . TYR A 1 196 ? 36.449 26.418 11.275 1.00 5.84 200 TYR A CA 1
ATOM 3558 C C . TYR A 1 196 ? 36.197 25.441 10.140 1.00 5.53 200 TYR A C 1
ATOM 3559 O O . TYR A 1 196 ? 36.683 24.307 10.143 1.00 5.90 200 TYR A O 1
ATOM 3577 N N . LEU A 1 197 ? 35.390 25.907 9.186 1.00 5.66 201 LEU A N 1
ATOM 3578 C CA . LEU A 1 197 ? 35.139 25.206 7.936 1.00 5.44 201 LEU A CA 1
ATOM 3579 C C . LEU A 1 197 ? 35.788 25.977 6.797 1.00 5.93 201 LEU A C 1
ATOM 3580 O O . LEU A 1 197 ? 35.411 27.120 6.522 1.00 6.91 201 LEU A O 1
ATOM 3596 N N . SER A 1 198 ? 36.733 25.345 6.115 1.00 5.54 202 SER A N 1
ATOM 3597 C CA . SER A 1 198 ? 37.380 25.930 4.944 1.00 5.82 202 SER A CA 1
ATOM 3598 C C . SER A 1 198 ? 36.453 25.683 3.753 1.00 5.79 202 SER A C 1
ATOM 3599 O O . SER A 1 198 ? 36.240 24.534 3.356 1.00 6.15 202 SER A O 1
ATOM 3607 N N A THR A 1 199 ? 35.864 26.759 3.209 0.62 5.92 203 THR A N 1
ATOM 3608 N N B THR A 1 199 ? 35.936 26.782 3.215 0.38 6.49 203 THR A N 1
ATOM 3609 C CA A THR A 1 199 ? 34.703 26.657 2.309 0.62 6.07 203 THR A CA 1
ATOM 3610 C CA B THR A 1 199 ? 34.946 26.715 2.167 0.38 7.13 203 THR A CA 1
ATOM 3611 C C A THR A 1 199 ? 34.968 27.275 0.935 0.62 6.59 203 THR A C 1
ATOM 3612 C C B THR A 1 199 ? 35.465 27.271 0.872 0.38 6.50 203 THR A C 1
ATOM 3613 O O A THR A 1 199 ? 35.064 28.477 0.834 0.62 7.06 203 THR A O 1
ATOM 3614 O O B THR A 1 199 ? 36.100 28.342 0.837 0.38 6.42 203 THR A O 1
ATOM 3635 N N A GLN A 1 200 ? 35.075 26.501 -0.140 0.62 6.80 204 GLN A N 1
ATOM 3636 N N B GLN A 1 200 ? 35.060 26.542 -0.170 0.38 6.20 204 GLN A N 1
ATOM 3637 C CA A GLN A 1 200 ? 35.293 27.119 -1.462 0.62 7.21 204 GLN A CA 1
ATOM 3638 C CA B GLN A 1 200 ? 35.380 26.780 -1.555 0.38 6.05 204 GLN A CA 1
ATOM 3639 C C A GLN A 1 200 ? 34.073 26.829 -2.315 0.62 6.58 204 GLN A C 1
ATOM 3640 C C B GLN A 1 200 ? 34.044 26.774 -2.326 0.38 5.98 204 GLN A C 1
ATOM 3641 O O A GLN A 1 200 ? 33.451 25.775 -2.225 0.62 6.47 204 GLN A O 1
ATOM 3642 O O B GLN A 1 200 ? 33.254 25.843 -2.137 0.38 5.86 204 GLN A O 1
ATOM 3669 N N . SER A 1 201 ? 33.785 27.786 -3.170 1.00 6.23 205 SER A N 1
ATOM 3670 C CA . SER A 1 201 ? 32.569 27.804 -3.968 1.00 6.14 205 SER A CA 1
ATOM 3671 C C . SER A 1 201 ? 32.864 28.288 -5.383 1.00 6.51 205 SER A C 1
ATOM 3672 O O . SER A 1 201 ? 33.612 29.250 -5.568 1.00 8.28 205 SER A O 1
ATOM 3680 N N . ALA A 1 202 ? 32.216 27.656 -6.362 1.00 5.97 206 ALA A N 1
ATOM 3681 C CA . ALA A 1 202 ? 32.300 28.051 -7.765 1.00 6.35 206 ALA A CA 1
ATOM 3682 C C . ALA A 1 202 ? 30.883 28.176 -8.310 1.00 5.75 206 ALA A C 1
ATOM 3683 O O . ALA A 1 202 ? 30.067 27.261 -8.135 1.00 6.09 206 ALA A O 1
ATOM 3690 N N . LEU A 1 203 ? 30.602 29.303 -8.958 1.00 5.37 207 LEU A N 1
ATOM 3691 C CA . LEU A 1 203 ? 29.297 29.575 -9.537 1.00 5.21 207 LEU A CA 1
ATOM 3692 C C . LEU A 1 203 ? 29.355 29.420 -11.048 1.00 5.84 207 LEU A C 1
ATOM 3693 O O . LEU A 1 203 ? 30.343 29.795 -11.691 1.00 6.95 207 LEU A O 1
ATOM 3709 N N . SER A 1 204 ? 28.277 28.905 -11.623 1.00 5.40 208 SER A N 1
ATOM 3710 C CA . SER A 1 204 ? 28.205 28.732 -13.062 1.00 5.81 208 SER A CA 1
ATOM 3711 C C . SER A 1 204 ? 26.751 28.828 -13.509 1.00 5.84 208 SER A C 1
ATOM 3712 O O . SER A 1 204 ? 25.825 28.986 -12.695 1.00 5.41 208 SER A O 1
ATOM 3720 N N A LYS A 1 205 ? 26.562 28.633 -14.800 0.55 6.90 209 LYS A N 1
ATOM 3721 N N B LYS A 1 205 ? 26.558 28.845 -14.824 0.45 6.68 209 LYS A N 1
ATOM 3722 C CA A LYS A 1 205 ? 25.256 28.611 -15.412 0.55 7.50 209 LYS A CA 1
ATOM 3723 C CA B LYS A 1 205 ? 25.24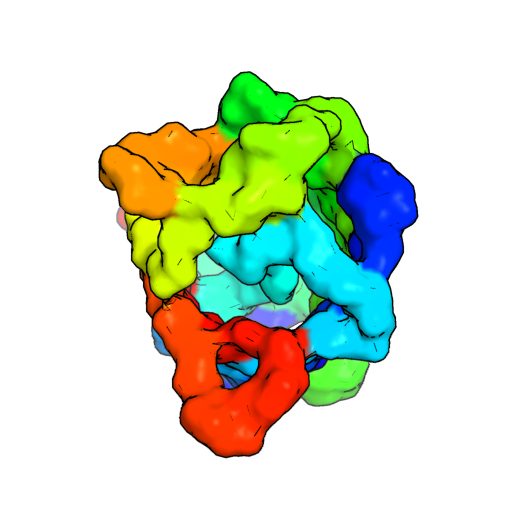0 28.892 -15.467 0.45 7.17 209 LYS A CA 1
ATOM 3724 C C A LYS A 1 205 ? 25.119 27.324 -16.175 0.55 8.03 209 LYS A C 1
ATOM 3725 C C B LYS A 1 205 ? 25.137 27.745 -16.482 0.45 7.25 209 LYS A C 1
ATOM 3726 O O A LYS A 1 205 ? 26.095 26.772 -16.688 0.55 8.61 209 LYS A O 1
ATOM 3727 O O B LYS A 1 205 ? 26.130 27.408 -17.125 0.45 7.34 209 LYS A O 1
ATOM 3764 N N A ASP A 1 206 ? 23.893 26.836 -16.201 0.55 8.24 210 ASP A N 1
ATOM 3765 N N B ASP A 1 206 ? 23.956 27.138 -16.626 0.45 7.53 210 ASP A N 1
ATOM 3766 C CA A ASP A 1 206 ? 23.484 25.751 -17.052 0.55 8.86 210 ASP A CA 1
ATOM 3767 C CA B ASP A 1 206 ? 23.672 26.222 -17.731 0.45 8.27 210 ASP A CA 1
ATOM 3768 C C A ASP A 1 206 ? 23.168 26.352 -18.434 0.55 9.53 210 ASP A C 1
ATOM 3769 C C B ASP A 1 206 ? 23.145 27.044 -18.910 0.45 8.96 210 ASP A C 1
ATOM 3770 O O A ASP A 1 206 ? 22.247 27.166 -18.565 0.55 9.33 210 ASP A O 1
ATOM 3771 O O B ASP A 1 206 ? 22.058 27.617 -18.808 0.45 8.91 210 ASP A O 1
ATOM 3788 N N A PRO A 1 207 ? 23.938 25.975 -19.469 0.55 10.63 211 PRO A N 1
ATOM 3789 N N B PRO A 1 207 ? 23.890 27.099 -20.033 0.45 9.77 211 PRO A N 1
ATOM 3790 C CA A PRO A 1 207 ? 23.768 26.602 -20.787 0.55 11.25 211 PRO A CA 1
ATOM 3791 C CA B PRO A 1 207 ? 23.438 27.913 -21.172 0.45 10.48 211 PRO A CA 1
ATOM 3792 C C A PRO A 1 207 ? 22.387 26.402 -21.395 0.55 11.50 211 PRO A C 1
ATOM 3793 C C B PRO A 1 207 ? 22.069 27.513 -21.718 0.45 10.91 211 PRO A C 1
ATOM 3794 O O A PRO A 1 207 ? 22.004 27.150 -22.292 0.55 12.03 211 PRO A O 1
ATOM 3795 O O B PRO A 1 207 ? 21.406 28.335 -22.350 0.45 11.40 211 PRO A O 1
ATOM 3816 N N A ASN A 1 208 ? 21.656 25.405 -20.913 0.55 11.20 212 ASN A N 1
ATOM 3817 N N B ASN A 1 208 ? 21.661 26.273 -21.474 0.45 10.81 212 ASN A N 1
ATOM 3818 C CA A ASN A 1 208 ? 20.354 25.078 -21.473 0.55 11.06 212 ASN A CA 1
ATOM 3819 C CA B ASN A 1 208 ? 20.360 25.795 -21.923 0.45 11.00 212 ASN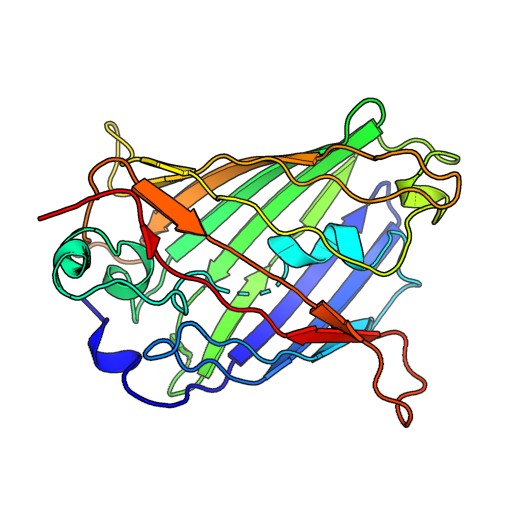 A CA 1
ATOM 3820 C C A ASN A 1 208 ? 19.191 25.614 -20.648 0.55 9.89 212 ASN A C 1
ATOM 3821 C C B ASN A 1 208 ? 19.236 26.181 -20.978 0.45 10.19 212 ASN A C 1
ATOM 3822 O O A ASN A 1 208 ? 18.033 25.384 -20.986 0.55 10.12 212 ASN A O 1
ATOM 3823 O O B ASN A 1 208 ? 18.068 26.123 -21.356 0.45 10.40 212 ASN A O 1
ATOM 3844 N N A GLU A 1 209 ? 19.500 26.348 -19.584 0.55 8.44 213 GLU A N 1
ATOM 3845 N N B GLU A 1 209 ? 19.577 26.566 -19.751 0.45 9.14 213 GLU A N 1
ATOM 3846 C CA A GLU A 1 209 ? 18.482 26.846 -18.671 0.55 7.28 213 GLU A CA 1
ATOM 3847 C CA B GLU A 1 209 ? 18.552 26.924 -18.778 0.45 8.26 213 GLU A CA 1
ATOM 3848 C C A GLU A 1 209 ? 18.172 28.312 -18.966 0.55 7.06 213 GLU A C 1
ATOM 3849 C C B GLU A 1 209 ? 18.186 28.396 -18.907 0.45 8.02 213 GLU A C 1
ATOM 3850 O O A GLU A 1 209 ? 19.060 29.163 -18.909 0.55 7.14 213 GLU A O 1
ATOM 3851 O O B GLU A 1 209 ? 18.989 29.272 -18.577 0.45 7.85 213 GLU A O 1
ATOM 3874 N N A LYS A 1 210 ? 16.907 28.596 -19.275 0.55 6.94 214 LYS A N 1
ATOM 3875 N N B LYS A 1 210 ? 16.965 28.665 -19.365 0.45 8.10 214 LYS A N 1
ATOM 3876 C CA A LYS A 1 210 ? 16.482 29.952 -19.610 0.55 7.22 214 LYS A CA 1
ATOM 3877 C CA B LYS A 1 210 ? 16.543 30.043 -19.596 0.45 8.40 214 LYS A CA 1
ATOM 3878 C C A LYS A 1 210 ? 15.878 30.676 -18.404 0.55 6.57 214 LYS A C 1
ATOM 3879 C C B LYS A 1 210 ? 15.784 30.679 -18.439 0.45 7.24 214 LYS A C 1
ATOM 3880 O O A LYS A 1 210 ? 15.808 31.913 -18.386 0.55 6.65 214 LYS A O 1
ATOM 3881 O O B LYS A 1 210 ? 15.454 31.858 -18.524 0.45 7.18 214 LYS A O 1
ATOM 3918 N N . ARG A 1 211 ? 15.475 29.927 -17.385 1.00 6.44 215 ARG A N 1
ATOM 3919 C CA . ARG A 1 211 ? 15.033 30.547 -16.153 1.00 6.09 215 ARG A CA 1
ATOM 3920 C C . ARG A 1 211 ? 16.240 31.182 -15.455 1.00 5.75 215 ARG A C 1
ATOM 3921 O O . ARG A 1 211 ? 17.383 30.764 -15.638 1.00 6.31 215 ARG A O 1
ATOM 3942 N N . ASP A 1 212 ? 15.971 32.181 -14.621 1.00 5.60 216 ASP A N 1
ATOM 3943 C CA . ASP A 1 212 ? 17.015 32.801 -13.818 1.00 5.29 216 ASP A CA 1
ATOM 3944 C C . ASP A 1 212 ? 17.467 31.773 -12.764 1.00 4.82 216 ASP A C 1
ATOM 3945 O O . ASP A 1 212 ? 16.638 31.233 -12.035 1.00 5.28 216 ASP A O 1
ATOM 3954 N N . HIS A 1 213 ? 18.776 31.495 -12.718 1.00 4.77 217 HIS A N 1
ATOM 3955 C CA . HIS A 1 213 ? 19.250 30.349 -11.957 1.00 4.51 217 HIS A CA 1
ATOM 3956 C C . HIS A 1 213 ? 20.720 30.522 -11.582 1.00 4.61 217 HIS A C 1
ATOM 3957 O O . HIS A 1 213 ? 21.426 31.388 -12.104 1.00 5.14 217 HIS A O 1
ATOM 3971 N N . MET A 1 214 ? 21.171 29.645 -10.683 1.00 4.53 218 MET A N 1
ATOM 3972 C CA . MET A 1 214 ? 22.563 29.599 -10.269 1.00 4.39 218 MET A CA 1
ATOM 3973 C C . MET A 1 214 ? 22.957 28.145 -10.042 1.00 4.30 218 MET A C 1
ATOM 3974 O O . MET A 1 214 ? 22.279 27.434 -9.302 1.00 4.95 218 MET A O 1
ATOM 3988 N N . VAL A 1 215 ? 24.076 27.732 -10.626 1.00 4.52 219 VAL A N 1
ATOM 3989 C CA . VAL A 1 215 ? 24.679 26.439 -10.332 1.00 4.60 219 VAL A CA 1
ATOM 3990 C C . VAL A 1 215 ? 25.868 26.691 -9.384 1.00 4.46 219 VAL A C 1
ATOM 3991 O O . VAL A 1 215 ? 26.694 27.579 -9.623 1.00 5.00 219 VAL A O 1
ATOM 4004 N N . LEU A 1 216 ? 25.904 25.903 -8.310 1.00 4.65 220 LEU A N 1
ATOM 4005 C CA . LEU A 1 216 ? 26.898 26.028 -7.255 1.00 4.70 220 LEU A CA 1
ATOM 4006 C C . LEU A 1 216 ? 27.603 24.689 -7.067 1.00 4.97 220 LEU A C 1
ATOM 4007 O O . LEU A 1 216 ? 26.959 23.645 -6.907 1.00 5.77 220 LEU A O 1
ATOM 4023 N N . LEU A 1 217 ? 28.936 24.741 -7.063 1.00 4.93 221 LEU A N 1
ATOM 4024 C CA . LEU A 1 217 ? 29.790 23.605 -6.705 1.00 5.14 221 LEU A CA 1
ATOM 4025 C C . LEU A 1 217 ? 30.592 24.059 -5.487 1.00 5.09 221 LEU A C 1
ATOM 4026 O O . LEU A 1 217 ? 31.275 25.085 -5.552 1.00 6.55 221 LEU A O 1
ATOM 4042 N N A GLU A 1 218 ? 30.524 23.323 -4.393 0.70 4.64 222 GLU A N 1
ATOM 4043 N N B GLU A 1 218 ? 30.463 23.309 -4.384 0.30 4.98 222 GLU A N 1
ATOM 4044 C CA A GLU A 1 218 ? 31.125 23.806 -3.167 0.70 4.70 222 GLU A CA 1
ATOM 4045 C CA B GLU A 1 218 ? 31.215 23.597 -3.154 0.30 5.01 222 GLU A CA 1
ATOM 4046 C C A GLU A 1 218 ? 31.786 22.640 -2.446 0.70 5.01 222 GLU A C 1
ATOM 4047 C C B GLU A 1 218 ? 31.978 22.421 -2.609 0.30 4.87 222 GLU A C 1
ATOM 4048 O O A GLU A 1 218 ? 31.237 21.542 -2.382 0.70 5.39 222 GLU A O 1
ATOM 4049 O O B GLU A 1 218 ? 31.590 21.252 -2.777 0.30 4.70 222 GLU A O 1
ATOM 4072 N N A PHE A 1 219 ? 32.988 22.905 -1.925 0.70 5.09 223 PHE A N 1
ATOM 4073 N N B PHE A 1 219 ? 33.062 22.786 -1.924 0.30 5.05 223 PHE A N 1
ATOM 4074 C CA A PHE A 1 219 ? 33.744 21.920 -1.160 0.70 5.57 223 PHE A CA 1
ATOM 4075 C CA B PHE A 1 219 ? 33.862 21.852 -1.155 0.30 5.34 223 PHE A CA 1
ATOM 4076 C C A PHE A 1 219 ? 34.058 22.535 0.197 0.70 5.64 223 PHE A C 1
ATOM 4077 C C B PHE A 1 219 ? 34.203 22.462 0.189 0.30 5.35 223 PHE A C 1
ATOM 4078 O O A PHE A 1 219 ? 34.469 23.704 0.274 0.70 6.01 223 PHE A O 1
ATOM 4079 O O B PHE A 1 219 ? 34.809 23.530 0.252 0.30 5.30 223 PHE A O 1
ATOM 4112 N N . VAL A 1 220 ? 33.849 21.756 1.253 1.00 5.49 224 VAL A N 1
ATOM 4113 C CA . VAL A 1 220 ? 34.003 22.266 2.599 1.00 5.69 224 VAL A CA 1
ATOM 4114 C C . VAL A 1 220 ? 34.652 21.229 3.485 1.00 5.84 224 VAL A C 1
ATOM 4115 O O . VAL A 1 220 ? 34.167 20.093 3.573 1.00 5.89 224 VAL A O 1
ATOM 4128 N N A THR A 1 221 ? 35.669 21.688 4.205 0.55 6.07 225 THR A N 1
ATOM 4129 N N B THR A 1 221 ? 35.794 21.563 4.093 0.45 5.95 225 THR A N 1
ATOM 4130 C CA A THR A 1 221 ? 36.479 20.834 5.044 0.55 6.31 225 THR A CA 1
ATOM 4131 C CA B THR A 1 221 ? 36.428 20.661 5.071 0.45 6.19 225 THR A CA 1
ATOM 4132 C C A THR A 1 221 ? 36.632 21.477 6.412 0.55 5.62 225 THR A C 1
ATOM 4133 C C B THR A 1 221 ? 36.670 21.401 6.377 0.45 5.59 225 THR A C 1
ATOM 4134 O O A THR A 1 221 ? 37.054 22.637 6.502 0.55 5.80 225 THR A O 1
ATOM 4135 O O B THR A 1 221 ? 37.203 22.518 6.385 0.45 5.71 225 THR A O 1
ATOM 4156 N N . ALA A 1 222 ? 36.297 20.752 7.474 1.00 5.43 226 ALA A N 1
ATOM 4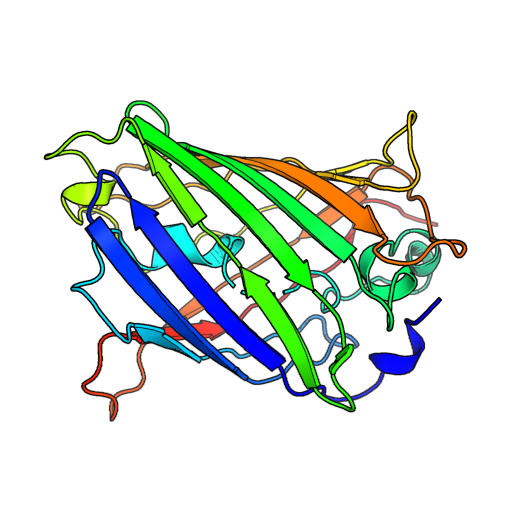157 C CA . ALA A 1 222 ? 36.565 21.263 8.804 1.00 5.34 226 ALA A CA 1
ATOM 4158 C C . ALA A 1 222 ? 38.066 21.197 9.099 1.00 5.61 226 ALA A C 1
ATOM 4159 O O . ALA A 1 222 ? 38.760 20.282 8.656 1.00 6.15 226 ALA A O 1
ATOM 4166 N N . ALA A 1 223 ? 38.530 22.167 9.883 1.00 5.86 227 ALA A N 1
ATOM 4167 C CA . ALA A 1 223 ? 39.938 22.293 10.187 1.00 6.55 227 ALA A CA 1
ATOM 4168 C C . ALA A 1 223 ? 40.094 23.100 11.467 1.00 6.95 227 ALA A C 1
ATOM 4169 O O . ALA A 1 223 ? 39.138 23.616 12.046 1.00 6.62 227 ALA A O 1
ATOM 4176 N N . GLY A 1 224 ? 41.346 23.191 11.913 1.00 8.47 228 GLY A N 1
ATOM 4177 C CA . GLY A 1 224 ? 41.692 24.023 13.046 1.00 9.94 228 GLY A CA 1
ATOM 4178 C C . GLY A 1 224 ? 41.966 23.266 14.322 1.00 11.58 228 GLY A C 1
ATOM 4179 O O . GLY A 1 224 ? 42.364 23.865 15.302 1.00 12.76 228 GLY A O 1
ATOM 4183 N N . ILE A 1 225 ? 41.730 21.960 14.320 1.00 12.46 229 ILE A N 1
ATOM 4184 C CA . ILE A 1 225 ? 41.970 21.134 15.488 1.00 14.40 229 ILE A CA 1
ATOM 4185 C C . ILE A 1 225 ? 42.821 19.983 15.037 1.00 18.25 229 ILE A C 1
ATOM 4186 O O . ILE A 1 225 ? 42.407 19.207 14.190 1.00 18.46 229 ILE A O 1
ATOM 4202 N N . THR A 1 226 ? 44.029 19.911 15.581 1.00 22.12 230 THR A N 1
ATOM 4203 C CA . THR A 1 226 ? 44.898 18.765 15.394 1.00 26.00 230 THR A CA 1
ATOM 4204 C C . THR A 1 226 ? 44.756 17.926 16.651 1.00 28.49 230 THR A C 1
ATOM 4205 O O . THR A 1 226 ? 44.987 18.436 17.743 1.00 28.91 230 THR A O 1
ATOM 4216 N N . HIS A 1 227 ? 44.367 16.662 16.484 1.00 30.31 231 HIS A N 1
ATOM 4217 C CA . HIS A 1 227 ? 44.116 15.717 17.588 1.00 31.82 231 HIS A CA 1
ATOM 4218 C C . HIS A 1 227 ? 42.644 15.641 17.994 1.00 31.94 231 HIS A C 1
ATOM 4219 O O . HIS A 1 227 ? 41.955 16.652 18.147 1.00 31.87 231 HIS A O 1
#

Secondary structure (DSSP, 8-state):
--GGGGSS-EEEEEEEEEEETTEEEEEEEEEEEEGGGTEEEEEEEE-SSPP-S-GGGGTTT--GGGSB--GGGGGG-HHHHTTTT-EEEEEEEEETTS-EEEEEEEEEEETTEEEEEEEEEEES--TTSTTTTT-B-S----EEEEEEE-TTSSSEEEEEEEEEEBTTS-EEEEEEEEEEEESSSS--PPPPSEEEEEEEEEE--TT--SSEEEEEEEEEEES---

Organism: Aequorea victoria (NCBI:txid6100)

GO terms:
  GO:0006091 generation of precursor metabolites and energy (P, TAS)
  GO:0008218 bioluminescence (P, TAS)

B-factor: mean 9.96, std 7.32, range [3.68, 61.74]

Solvent-accessible surface area: 10665 Å² total

Sequence (226 aa):
MGEELFTGVVPILVELDGDVNGHKFSVSGEGEEGDATYGKLLTTLLKFISTTGKLPVPWPTLVTTLVQCFSRYPDHMKRHDFFKSAMPEGYVQERTIFFKDDGNYKTRAEVKKFEGDTLVNRIEELKGIDFKEDGNILGHKLEYNYYNNSSHHNNVVYIMAADDKKQQKKQQGGIKVNNFKTRRHHNIEDGSVVQLADHYQQNTPIGDGPVLLPDNHYLSTTQQSALSKKDDPPNNEEKKRDHMVLLEEFFVTTAAGITH

Foldseek 3Di:
DQLVLQQAKFKEWEWEWEAAANQTWIKIKIWIARLCQQKTKMKMFIDDGDDQWDPVVCVVVRACSSHHEPPVFPLARQQRQLPQQFKWKWKWKDWPPAKIKTKIWTWHDDVRYTYIYMYIYIYRGDCCDCTSVVFFDQWFAKWKKKWAFDVVQLWIWIWTKTWTQGNVRDTTIITMTMIMHHPDDDHGRGHHIWIKTKDKGWDDDPPDPGDMIIIIMGIYIDDDDD

InterPro domains:
  IPR000786 Green fluorescent protein, GFP [PR01229] (3-27)
  IPR000786 Green fluorescent protein, GFP [PR01229] (28-48)
  IPR000786 Green fluorescent protein, GFP [PR01229] (49-69)
  IPR000786 Green fluorescent protein, GFP [PR01229] (70-85)
  IPR000786 Green fluorescent protein, GFP [PR01229] (86-108)
  IPR000786 Green fluorescent protein, GFP [PR01229] (109-129)
  IPR000786 Green fluorescent protein, GFP [PR01229] (130-149)
  IPR000786 Green fluorescent protein, GFP [PR01229] (150-171)
  IPR000786 Green fluorescent protein, GFP [PR01229] (173-192)
  IPR000786 Green fluorescent protein, GFP [PR01229] (193-211)
  IPR000786 Green fluorescent protein, GFP [PR01229] (214-237)
  IPR009017 Green fluorescent protein [G3DSA:2.40.155.10] (1-145)
  IPR009017 Green fluorescent protein [G3DSA:2.40.155.10] (146-238)
  IPR009017 Green fluorescent protein [SSF54511] (2-228)
  IPR011584 Green fluorescent protein-related [PF01353] (14-227)

Radius of gyration: 16.87 Å; Cα contacts (8 Å, |Δi|>4): 702; chains: 1; bounding box: 37×44×48 Å